Protein AF-R6EWD6-F1 (afdb_monomer)

Sequence (344 aa):
MQDAHYVIYPIKIKVDPGLTGGWKLKSTSPHVTLCKELTELTSLGYWIEEDRGTQAIEGTETGEITVYAFIEENVTNAERDLVLELSPKGIPSATPAKFTIRQLCPSWNTDGLGCERFEDGKYPWGFLWDSSMKITYDMRDAGGHGFWGPLRRWIMKIQIKYYGDKYKDYITYTQYWLQLETVTIDFSKVPNLDVADNPDDGNLNTWELYNFNGISDVTGLMTQLEAWGGKPDKHLAQNPAEYAARLCTMKNKFNKELLETDAAGNKTYRPVLKRENLVWYLPAKNEFSMVVDNEYPLTGDYWTSTASEVVHDNENSYKYLYGSGASLEKRTTLLNVRAVRKRP

Radius of gyration: 22.19 Å; Cα contacts (8 Å, |Δi|>4): 751; chains: 1; bounding box: 54×54×62 Å

Secondary structure (DSSP, 8-state):
-B-SS-EEEEEEEEE-TT-TT-EEEEESSTTEEEESS--HHHHTT-EEGGG--BSEEEE---EEEEEEEEE----SSS-EEEEEEEEETT-TTSPPEEEEEEE---EE-TTSEEE-S----EE-------TT-EEEEE-TTTT-SSTTHHHHHHHHHHHHHHHHHHTTTTEEEEEETTEEEEEEEEGGGSPPP-----SS-HHHHHHHHHHGGGHHHHHHHHHHHHHTT-EESS--SS-TT--HHHHHHHTSEEEEEEEEE-TTS-EEEEEE--GGG--EEPPPTTTGGG---SSS---SEEEEEEEP-STT--SEEEEEETTTEEEEEETTS-EE---EEE--

pLDDT: mean 92.21, std 5.75, range [71.62, 98.38]

Structure (mmCIF, N/CA/C/O backbone):
data_AF-R6EWD6-F1
#
_entry.id   AF-R6EWD6-F1
#
loop_
_atom_site.group_PDB
_atom_site.id
_atom_site.type_symbol
_atom_site.label_atom_id
_atom_site.label_alt_id
_atom_site.label_comp_id
_atom_site.label_asym_id
_atom_site.label_entity_id
_atom_site.label_seq_id
_atom_site.pdbx_PDB_ins_code
_atom_site.Cartn_x
_atom_site.Cartn_y
_atom_site.Cartn_z
_atom_site.occupancy
_atom_site.B_iso_or_equiv
_atom_site.auth_seq_id
_atom_site.auth_comp_id
_atom_site.auth_asym_id
_atom_site.auth_atom_id
_atom_site.pdbx_PDB_model_num
ATOM 1 N N . MET A 1 1 ? -6.547 -15.366 10.183 1.00 88.81 1 MET A N 1
ATOM 2 C CA . MET A 1 1 ? -5.078 -15.478 10.087 1.00 88.81 1 MET A CA 1
ATOM 3 C C . MET A 1 1 ? -4.580 -14.326 9.230 1.00 88.81 1 MET A C 1
ATOM 5 O O . MET A 1 1 ? -5.329 -13.920 8.349 1.00 88.81 1 MET A O 1
ATOM 9 N N . GLN A 1 2 ? -3.415 -13.761 9.531 1.00 94.19 2 GLN A N 1
ATOM 10 C CA . GLN A 1 2 ? -2.801 -12.612 8.854 1.00 94.19 2 GLN A CA 1
ATOM 11 C C . GLN A 1 2 ? -1.290 -12.842 8.739 1.00 94.19 2 GLN A C 1
ATOM 13 O O . GLN A 1 2 ? -0.719 -13.500 9.610 1.00 94.19 2 GLN A O 1
ATOM 18 N N . ASP A 1 3 ? -0.654 -12.308 7.697 1.00 95.00 3 ASP A N 1
ATOM 19 C CA . ASP A 1 3 ? 0.804 -12.361 7.549 1.00 95.00 3 ASP A CA 1
ATOM 20 C C . ASP A 1 3 ? 1.511 -11.418 8.546 1.00 95.00 3 ASP A C 1
ATOM 22 O O . ASP A 1 3 ? 0.885 -10.676 9.309 1.00 95.00 3 ASP A O 1
ATOM 26 N N . ALA A 1 4 ? 2.836 -11.458 8.558 1.00 97.00 4 ALA A N 1
ATOM 27 C CA . ALA A 1 4 ? 3.690 -10.759 9.497 1.00 97.00 4 ALA A CA 1
ATOM 28 C C . ALA A 1 4 ? 3.770 -9.245 9.282 1.00 97.00 4 ALA A C 1
ATOM 30 O O . ALA A 1 4 ? 4.312 -8.570 10.147 1.00 97.00 4 ALA A O 1
ATOM 31 N N . HIS A 1 5 ? 3.296 -8.697 8.167 1.00 97.12 5 HIS A N 1
ATOM 32 C CA . HIS A 1 5 ? 3.454 -7.278 7.846 1.00 97.12 5 HIS A CA 1
ATOM 33 C C . HIS A 1 5 ? 2.377 -6.378 8.481 1.00 97.12 5 HIS A C 1
ATOM 35 O O . HIS A 1 5 ? 1.460 -6.853 9.157 1.00 97.12 5 HIS A O 1
ATOM 41 N N . TYR A 1 6 ? 2.494 -5.060 8.282 1.00 97.56 6 TYR A N 1
ATOM 42 C CA . TYR A 1 6 ? 1.482 -4.098 8.725 1.00 97.56 6 TYR A CA 1
ATOM 43 C C . TYR A 1 6 ? 0.172 -4.323 7.962 1.00 97.56 6 TYR A C 1
ATOM 45 O O . TYR A 1 6 ? 0.193 -4.562 6.753 1.00 97.56 6 TYR A O 1
ATOM 53 N N . VAL A 1 7 ? -0.970 -4.253 8.650 1.00 96.31 7 VAL A N 1
ATOM 54 C CA . VAL A 1 7 ? -2.281 -4.461 8.014 1.00 96.31 7 VAL A CA 1
ATOM 55 C C . VAL A 1 7 ? -3.396 -3.683 8.710 1.00 96.31 7 VAL A C 1
ATOM 57 O O . VAL A 1 7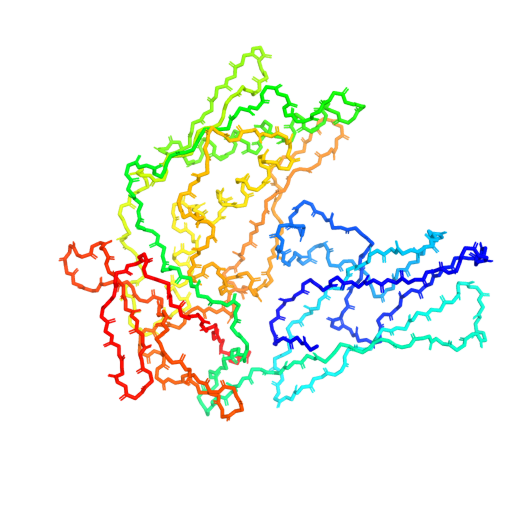 ? -3.393 -3.508 9.931 1.00 96.31 7 VAL A O 1
ATOM 60 N N . ILE A 1 8 ? -4.358 -3.209 7.916 1.00 97.56 8 ILE A N 1
ATOM 61 C CA . ILE A 1 8 ? -5.641 -2.683 8.391 1.00 97.56 8 ILE A CA 1
ATOM 62 C C . ILE A 1 8 ? -6.675 -3.794 8.215 1.00 97.56 8 ILE A C 1
ATOM 64 O O . ILE A 1 8 ? -7.046 -4.141 7.096 1.00 97.56 8 ILE A O 1
ATOM 68 N N . TYR A 1 9 ? -7.129 -4.370 9.323 1.00 96.62 9 TYR A N 1
ATOM 69 C CA . TYR A 1 9 ? -8.036 -5.511 9.327 1.00 96.62 9 TYR A CA 1
ATOM 70 C C . TYR A 1 9 ? -9.473 -5.074 9.662 1.00 96.62 9 TYR A C 1
ATOM 72 O O . TYR A 1 9 ? -9.710 -4.589 10.775 1.00 96.62 9 TYR A O 1
ATOM 80 N N . PRO A 1 10 ? -10.453 -5.238 8.751 1.00 96.62 10 PRO A N 1
ATOM 81 C CA . PRO A 1 10 ? -11.849 -4.924 9.034 1.00 96.62 10 PRO A CA 1
ATOM 82 C C . PRO A 1 10 ? -12.481 -5.987 9.942 1.00 96.62 10 PRO A C 1
ATOM 84 O O . PRO A 1 10 ? -12.354 -7.192 9.725 1.00 96.62 10 PRO A O 1
ATOM 87 N N . ILE A 1 11 ? -13.213 -5.536 10.956 1.00 95.25 11 ILE A N 1
ATOM 88 C CA . ILE A 1 11 ? -13.886 -6.372 11.949 1.00 95.25 11 ILE A CA 1
ATOM 89 C C . ILE A 1 11 ? -15.367 -6.035 11.928 1.00 95.25 11 ILE A C 1
ATOM 91 O O . ILE A 1 11 ? -15.771 -4.909 12.217 1.00 95.25 11 ILE A O 1
ATOM 95 N N . LYS A 1 12 ? -16.186 -7.043 11.642 1.00 94.38 12 LYS A N 1
ATOM 96 C CA . LYS A 1 12 ? -17.634 -6.941 11.783 1.00 94.38 12 LYS A CA 1
ATOM 97 C C . LYS A 1 12 ? -18.027 -7.263 13.215 1.00 94.38 12 LYS A C 1
ATOM 99 O O . LYS A 1 12 ? -17.749 -8.360 13.699 1.00 94.38 12 LYS A O 1
ATOM 104 N N . ILE A 1 13 ? -18.696 -6.326 13.876 1.00 92.19 13 ILE A N 1
ATOM 105 C CA . ILE A 1 13 ? -19.306 -6.549 15.186 1.00 92.19 13 ILE A CA 1
ATOM 106 C C . ILE A 1 13 ? -20.824 -6.467 15.052 1.00 92.19 13 ILE A C 1
ATOM 108 O O . ILE A 1 13 ? -21.364 -5.643 14.312 1.00 92.19 13 ILE A O 1
ATOM 112 N N . LYS A 1 14 ? -21.512 -7.360 15.763 1.00 90.88 14 LYS A N 1
ATOM 113 C CA . LYS A 1 14 ? -22.970 -7.398 15.825 1.00 90.88 14 LYS A CA 1
ATOM 114 C C . LYS A 1 14 ? -23.408 -6.920 17.198 1.00 90.88 14 LYS A C 1
ATOM 116 O O . LYS A 1 14 ? -23.121 -7.572 18.200 1.00 90.88 14 LYS A O 1
ATOM 121 N N . VAL A 1 15 ? -24.095 -5.788 17.227 1.00 88.25 15 VAL A N 1
ATOM 122 C CA . VAL A 1 15 ? -24.564 -5.139 18.449 1.00 88.25 15 VAL A CA 1
ATOM 123 C C . VAL A 1 15 ? -26.074 -5.317 18.559 1.00 88.25 15 VAL A C 1
ATOM 125 O O . VAL A 1 15 ? -26.813 -4.991 17.629 1.00 88.25 15 VAL A O 1
ATOM 128 N N . ASP A 1 16 ? -26.528 -5.846 19.695 1.00 86.31 16 ASP A N 1
ATOM 129 C CA . ASP A 1 16 ? -27.952 -6.014 19.990 1.00 86.31 16 ASP A CA 1
ATOM 130 C C . ASP A 1 16 ? -28.660 -4.641 20.010 1.00 86.31 16 ASP A C 1
ATOM 132 O O . ASP A 1 16 ? -28.220 -3.754 20.747 1.00 86.31 16 ASP A O 1
ATOM 136 N N . PRO A 1 17 ? -29.752 -4.438 19.245 1.00 85.94 17 PRO A N 1
ATOM 137 C CA . PRO A 1 17 ? -30.561 -3.219 19.314 1.00 85.94 17 PRO A CA 1
ATOM 138 C C . PRO A 1 17 ? -31.081 -2.876 20.718 1.00 85.94 17 PRO A C 1
ATOM 140 O O . PRO A 1 17 ? -31.343 -1.710 21.002 1.00 85.94 17 PRO A O 1
ATOM 143 N N . GLY A 1 18 ? -31.224 -3.869 21.601 1.00 84.19 18 GLY A N 1
ATOM 144 C CA . GLY A 1 18 ? -31.612 -3.684 23.000 1.00 84.19 18 GLY A CA 1
ATOM 145 C C . GLY A 1 18 ? -30.492 -3.170 23.914 1.00 84.19 18 GLY A C 1
ATOM 146 O O . GLY A 1 18 ? -30.757 -2.851 25.075 1.00 84.19 18 GLY A O 1
ATOM 147 N N . LEU A 1 19 ? -29.247 -3.068 23.431 1.00 85.00 19 LEU A N 1
ATOM 148 C CA . LEU A 1 19 ? -28.102 -2.600 24.214 1.00 85.00 19 LEU A CA 1
ATOM 149 C C . LEU A 1 19 ? -28.082 -1.066 24.318 1.00 85.00 19 LEU A C 1
ATOM 151 O O . LEU A 1 19 ? -27.380 -0.372 23.588 1.00 85.00 19 LEU A O 1
ATOM 155 N N . THR A 1 20 ? -28.826 -0.524 25.279 1.00 81.19 20 THR A N 1
ATOM 156 C CA . THR A 1 20 ? -28.975 0.932 25.467 1.00 81.19 20 THR A CA 1
ATOM 157 C C . THR A 1 20 ? -27.716 1.635 25.988 1.00 81.19 20 THR A C 1
ATOM 159 O O . THR A 1 20 ? -27.542 2.829 25.762 1.00 81.19 20 THR A O 1
ATOM 162 N N . GLY A 1 21 ? -26.821 0.910 26.670 1.00 85.06 21 GLY A N 1
ATOM 163 C CA . GLY A 1 21 ? -25.583 1.455 27.244 1.00 85.06 21 GLY A CA 1
ATOM 164 C C . GLY A 1 21 ? -24.423 1.604 26.254 1.00 85.06 21 GLY A C 1
ATOM 165 O O . GLY A 1 21 ? -23.417 2.230 26.590 1.00 85.06 21 GLY A O 1
ATOM 166 N N . GLY A 1 22 ? -24.558 1.049 25.045 1.00 92.75 22 GLY A N 1
ATOM 167 C CA . GLY A 1 22 ? -23.487 0.966 24.058 1.00 92.75 22 GLY A CA 1
ATOM 168 C C . GLY A 1 22 ? -22.488 -0.161 24.329 1.00 92.75 22 GLY A C 1
ATOM 169 O O . GLY A 1 22 ? -22.674 -1.010 25.204 1.00 92.75 22 GLY A O 1
ATOM 170 N N . TRP A 1 23 ? -21.403 -0.169 23.567 1.00 94.62 23 TRP A N 1
ATOM 171 C CA . TRP A 1 23 ? -20.389 -1.219 23.551 1.00 94.62 23 TRP A CA 1
ATOM 172 C C . TRP A 1 23 ? -18.978 -0.637 23.651 1.00 94.62 23 TRP A C 1
ATOM 174 O O . TRP A 1 23 ? -18.737 0.540 23.366 1.00 94.62 23 TRP A O 1
ATOM 184 N N . LYS A 1 24 ? -18.036 -1.485 24.065 1.00 95.44 24 LYS A N 1
ATOM 185 C CA . LYS A 1 24 ? -16.606 -1.199 24.130 1.00 95.44 24 LYS A CA 1
ATOM 186 C C . LYS A 1 24 ? -15.830 -2.344 23.498 1.00 95.44 24 LYS A C 1
ATOM 188 O O . LYS A 1 24 ? -15.986 -3.487 23.916 1.00 95.44 24 LYS A O 1
ATOM 193 N N . LEU A 1 25 ? -14.980 -2.025 22.527 1.00 96.38 25 LEU A N 1
ATOM 194 C CA . LEU A 1 25 ? -14.003 -2.952 21.964 1.00 96.38 25 LEU A CA 1
ATOM 195 C C . LEU A 1 25 ? -12.610 -2.526 22.422 1.00 96.38 25 LEU A C 1
ATOM 197 O O . LEU A 1 25 ? -12.240 -1.360 22.280 1.00 96.38 25 LEU A O 1
ATOM 201 N N . LYS A 1 26 ? -11.838 -3.461 22.971 1.00 96.62 26 LYS A N 1
ATOM 202 C CA . LYS A 1 26 ? -10.482 -3.220 23.468 1.00 96.62 26 LYS A CA 1
ATOM 203 C C . LYS A 1 26 ? -9.518 -4.268 22.924 1.00 96.62 26 LYS A C 1
ATOM 205 O O . LYS A 1 26 ? -9.819 -5.454 22.962 1.00 96.62 26 LYS A O 1
ATOM 210 N N . SER A 1 27 ? -8.338 -3.841 22.489 1.00 97.12 27 SER A N 1
ATOM 211 C CA . SER A 1 27 ? -7.211 -4.742 22.245 1.00 97.12 27 SER A CA 1
ATOM 212 C C . SER A 1 27 ? -6.497 -5.095 23.551 1.00 97.12 27 SER A C 1
ATOM 214 O O . SER A 1 27 ? -6.235 -4.223 24.385 1.00 97.12 27 SER A O 1
ATOM 216 N N . THR A 1 28 ? -6.132 -6.366 23.723 1.00 95.88 28 THR A N 1
ATOM 217 C CA . THR A 1 28 ? -5.234 -6.799 24.806 1.00 95.88 28 THR A CA 1
ATOM 218 C C . THR A 1 28 ? -3.756 -6.708 24.417 1.00 95.88 28 THR A C 1
ATOM 220 O O . THR A 1 28 ? -2.894 -6.877 25.275 1.00 95.88 28 THR A O 1
ATOM 223 N N . SER A 1 29 ? -3.455 -6.472 23.137 1.00 95.38 29 SER A N 1
ATOM 224 C CA . SER A 1 29 ? -2.096 -6.387 22.598 1.00 95.38 29 SER A CA 1
ATOM 225 C C . SER A 1 29 ? -1.694 -4.931 22.344 1.00 95.38 29 SER A C 1
ATOM 227 O O . SER A 1 29 ? -2.481 -4.187 21.749 1.00 95.38 29 SER A O 1
ATOM 229 N N . PRO A 1 30 ? -0.465 -4.515 22.711 1.00 95.19 30 PRO A N 1
ATOM 230 C CA . PRO A 1 30 ? 0.036 -3.183 22.382 1.00 95.19 30 PRO A CA 1
ATOM 231 C C . PRO A 1 30 ? 0.260 -2.973 20.878 1.00 95.19 30 PRO A C 1
ATOM 233 O O . PRO A 1 30 ? 0.299 -1.831 20.441 1.00 95.19 30 PRO A O 1
ATOM 236 N N . HIS A 1 31 ? 0.342 -4.055 20.098 1.00 96.88 31 HIS A N 1
ATOM 237 C CA . HIS A 1 31 ? 0.562 -4.038 18.647 1.00 96.88 31 HIS A CA 1
ATOM 238 C C . HIS A 1 31 ? -0.717 -3.853 17.826 1.00 96.88 31 HIS A C 1
ATOM 240 O O . HIS A 1 31 ? -0.690 -3.991 16.602 1.00 96.88 31 HIS A O 1
ATOM 246 N N . VAL A 1 32 ? -1.852 -3.616 18.490 1.00 98.06 32 VAL A N 1
ATOM 247 C CA . VAL A 1 32 ? -3.128 -3.378 17.821 1.00 98.06 32 VAL A CA 1
ATOM 248 C C . VAL A 1 32 ? -3.786 -2.133 18.376 1.00 98.06 32 VAL A C 1
ATOM 250 O O . VAL A 1 32 ? -3.982 -1.978 19.584 1.00 98.06 32 VAL A O 1
ATOM 253 N N . THR A 1 33 ? -4.175 -1.271 17.451 1.00 98.38 33 THR A N 1
ATOM 254 C CA . THR A 1 33 ? -4.985 -0.079 17.695 1.00 98.38 33 THR A CA 1
ATOM 255 C C . THR A 1 33 ? -6.256 -0.155 16.852 1.00 98.38 33 THR A C 1
ATOM 257 O O . THR A 1 33 ? -6.353 -0.970 15.934 1.00 98.38 33 THR A O 1
ATOM 260 N N . LEU A 1 34 ? -7.286 0.586 17.245 1.00 98.25 34 LEU A N 1
ATOM 261 C CA . LEU A 1 34 ? -8.650 0.440 16.755 1.00 98.25 34 LEU A CA 1
ATOM 262 C C . LEU A 1 34 ? -9.207 1.796 16.320 1.00 98.25 34 LEU A C 1
ATOM 264 O O . LEU A 1 34 ? -9.044 2.798 17.021 1.00 98.25 34 LEU A O 1
ATOM 268 N N . CYS A 1 35 ? -9.944 1.781 15.212 1.00 97.25 35 CYS A N 1
ATOM 269 C CA . CYS A 1 35 ? -10.677 2.920 14.664 1.00 97.25 35 CYS A CA 1
ATOM 270 C C . CYS A 1 35 ? -12.107 2.507 14.298 1.00 97.25 35 CYS A C 1
ATOM 272 O O . CYS A 1 35 ? -12.353 1.375 13.880 1.00 97.25 35 CYS A O 1
ATOM 274 N N . LYS A 1 36 ? -13.059 3.439 14.420 1.00 95.81 36 LYS A N 1
ATOM 275 C CA . LYS A 1 36 ? -14.430 3.237 13.916 1.00 95.81 36 LYS A CA 1
ATOM 276 C C . LYS A 1 36 ? -14.552 3.545 12.425 1.00 95.81 36 LYS A C 1
ATOM 278 O O . LYS A 1 36 ? -15.319 2.898 11.729 1.00 95.81 36 LYS A O 1
ATOM 283 N N . GLU A 1 37 ? -13.771 4.505 11.944 1.00 94.62 37 GLU A N 1
ATOM 284 C CA . GLU A 1 37 ? -13.792 4.979 10.563 1.00 94.62 37 GLU A CA 1
ATOM 285 C C . GLU A 1 37 ? -12.363 5.080 10.033 1.00 94.62 37 GLU A C 1
ATOM 287 O O . GLU A 1 37 ? -11.424 5.294 10.804 1.00 94.62 37 GLU A O 1
ATOM 292 N N . LEU A 1 38 ? -12.209 4.916 8.720 1.00 94.38 38 LEU A N 1
ATOM 293 C CA . LEU A 1 38 ? -10.944 5.130 8.026 1.00 94.38 38 LEU A CA 1
ATOM 294 C C . LEU A 1 38 ? -10.869 6.569 7.510 1.00 94.38 38 LEU A C 1
ATOM 296 O O . LEU A 1 38 ? -11.857 7.134 7.041 1.00 94.38 38 LEU A O 1
ATOM 300 N N . THR A 1 39 ? -9.675 7.146 7.576 1.00 91.50 39 THR A N 1
ATOM 301 C CA . THR A 1 39 ? -9.316 8.360 6.835 1.00 91.50 39 THR A CA 1
ATOM 302 C C . THR A 1 39 ? -9.243 8.071 5.332 1.00 91.50 39 THR A C 1
ATOM 304 O O . THR A 1 39 ? -9.190 6.917 4.915 1.00 91.50 39 THR A O 1
ATOM 307 N N . GLU A 1 40 ? -9.184 9.116 4.501 1.00 86.44 40 GLU A N 1
ATOM 308 C CA . GLU A 1 40 ? -9.042 8.969 3.042 1.00 86.44 40 GLU A CA 1
ATOM 309 C C . GLU A 1 40 ? -7.798 8.159 2.643 1.00 86.44 40 GLU A C 1
ATOM 311 O O . GLU A 1 40 ? -7.847 7.379 1.704 1.00 86.44 40 GLU A O 1
ATOM 316 N N . LEU A 1 41 ? -6.681 8.298 3.362 1.00 91.06 41 LEU A N 1
ATOM 317 C CA . LEU A 1 41 ? -5.466 7.538 3.052 1.00 91.06 41 LEU A CA 1
ATOM 318 C C . LEU A 1 41 ? -5.574 6.083 3.513 1.00 91.06 41 LEU A C 1
ATOM 320 O O . LEU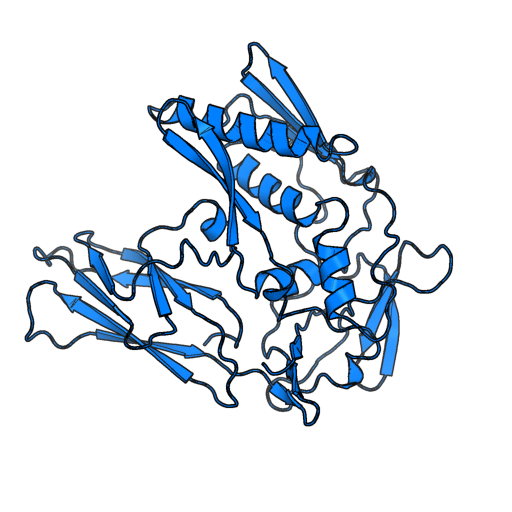 A 1 41 ? -5.162 5.165 2.808 1.00 91.06 41 LEU A O 1
ATOM 324 N N . THR A 1 42 ? -6.152 5.855 4.688 1.00 94.38 42 THR A N 1
ATOM 325 C CA . THR A 1 42 ? -6.274 4.501 5.238 1.00 94.38 42 THR A CA 1
ATOM 326 C C . THR A 1 42 ? -7.348 3.679 4.522 1.00 94.38 42 THR A C 1
ATOM 328 O O . THR A 1 42 ? -7.196 2.466 4.404 1.00 94.38 42 THR A O 1
ATOM 331 N N . SER A 1 43 ? -8.375 4.312 3.940 1.00 90.88 43 SER A N 1
ATOM 332 C CA . SER A 1 43 ? -9.350 3.639 3.067 1.00 90.88 43 SER A CA 1
ATOM 333 C C . SER A 1 43 ? -8.759 3.188 1.726 1.00 90.88 43 SER A C 1
ATOM 335 O O . SER A 1 43 ? -9.264 2.240 1.131 1.00 90.88 43 SER A O 1
ATOM 337 N N . LEU A 1 44 ? -7.656 3.803 1.286 1.00 88.31 44 LEU A N 1
ATOM 338 C CA . LEU A 1 44 ? -6.861 3.367 0.129 1.00 88.31 44 LEU A CA 1
ATOM 339 C C . LEU A 1 44 ? -5.872 2.237 0.471 1.00 88.31 44 LEU A C 1
ATOM 341 O O . LEU A 1 44 ? -5.108 1.804 -0.391 1.00 88.31 44 LEU A O 1
ATOM 345 N N . GLY A 1 45 ? -5.868 1.771 1.723 1.00 91.25 45 GLY A N 1
ATOM 346 C CA . GLY A 1 45 ? -5.025 0.676 2.200 1.00 91.25 45 GLY A CA 1
ATOM 347 C C . GLY A 1 45 ? -3.669 1.102 2.764 1.00 91.25 45 GLY A C 1
ATOM 348 O O . GLY A 1 45 ? -2.907 0.237 3.187 1.00 91.25 45 GLY A O 1
ATOM 349 N N . TYR A 1 46 ? -3.345 2.400 2.814 1.00 94.75 46 TYR A N 1
ATOM 350 C CA . TYR A 1 46 ? -2.101 2.853 3.442 1.00 94.75 46 TYR A CA 1
ATOM 351 C C . TYR A 1 46 ? -2.190 2.711 4.965 1.00 94.75 46 TYR A C 1
ATOM 353 O O . TYR A 1 46 ? -3.051 3.313 5.605 1.00 94.75 46 TYR A O 1
ATOM 361 N N . TRP A 1 47 ? -1.263 1.968 5.570 1.00 97.62 47 TRP A N 1
ATOM 362 C CA . TRP A 1 47 ? -1.131 1.914 7.025 1.00 97.62 47 TRP A CA 1
ATOM 363 C C . TRP A 1 47 ? -0.429 3.187 7.520 1.00 97.62 47 TRP A C 1
ATOM 365 O O . TRP A 1 47 ? 0.793 3.287 7.453 1.00 97.62 47 TRP A O 1
ATOM 375 N N . ILE A 1 48 ? -1.195 4.189 7.959 1.00 97.88 48 ILE A N 1
ATOM 376 C CA . ILE A 1 48 ? -0.677 5.506 8.366 1.00 97.88 48 ILE A CA 1
ATOM 377 C C . ILE A 1 48 ? -0.452 5.547 9.883 1.00 97.88 48 ILE A C 1
ATOM 379 O O . ILE A 1 48 ? -1.403 5.439 10.656 1.00 97.88 48 ILE A O 1
ATOM 383 N N . GLU A 1 49 ? 0.795 5.761 10.310 1.00 97.31 49 GLU A N 1
ATOM 384 C CA . GLU A 1 49 ? 1.188 5.819 11.730 1.00 97.31 49 GLU A CA 1
ATOM 385 C C . GLU A 1 49 ? 0.350 6.820 12.531 1.00 97.31 49 GLU A C 1
ATOM 387 O O . GLU A 1 49 ? -0.094 6.523 13.639 1.00 97.31 49 GLU A O 1
ATOM 392 N N . GLU A 1 50 ? 0.109 8.004 11.968 1.00 96.81 50 GLU A N 1
ATOM 393 C CA . GLU A 1 50 ? -0.629 9.074 12.637 1.00 96.81 50 GLU A CA 1
ATOM 394 C C . GLU A 1 50 ? -2.143 8.812 12.747 1.00 96.81 50 GLU A C 1
ATOM 396 O O . GLU A 1 50 ? -2.818 9.539 13.476 1.00 96.81 50 GLU A O 1
ATOM 401 N N . ASP A 1 51 ? -2.677 7.804 12.045 1.00 96.44 51 ASP A N 1
ATOM 402 C CA . ASP A 1 51 ? -4.118 7.508 11.956 1.00 96.44 51 ASP A CA 1
ATOM 403 C C . ASP A 1 51 ? -4.514 6.184 12.632 1.00 96.44 51 ASP A C 1
ATOM 405 O O . ASP A 1 51 ? -5.682 5.798 12.594 1.00 96.44 51 ASP A O 1
ATOM 409 N N . ARG A 1 52 ? -3.572 5.484 13.279 1.00 92.00 52 ARG A N 1
ATOM 410 C CA . ARG A 1 52 ? -3.780 4.121 13.805 1.00 92.00 52 ARG A CA 1
ATOM 411 C C . ARG A 1 52 ? -4.842 3.992 14.909 1.00 92.00 52 ARG A C 1
ATOM 413 O O . ARG A 1 52 ? -5.313 2.898 15.204 1.00 92.00 52 ARG A O 1
ATOM 420 N N . GLY A 1 53 ? -5.265 5.109 15.499 1.00 94.94 53 GLY A N 1
ATOM 421 C CA . GLY A 1 53 ? -6.331 5.150 16.499 1.00 94.94 53 GLY A CA 1
ATOM 422 C C . GLY A 1 53 ? -5.855 4.828 17.910 1.00 94.94 53 GLY A C 1
ATOM 423 O O . GLY A 1 53 ? -4.773 5.238 18.330 1.00 94.94 53 GLY A O 1
ATOM 424 N N . THR A 1 54 ? -6.691 4.128 18.679 1.00 96.88 54 THR A N 1
ATOM 425 C CA . THR A 1 54 ? -6.488 3.891 20.120 1.00 96.88 54 THR A CA 1
ATOM 426 C C . THR A 1 54 ? -6.641 2.417 20.487 1.00 96.88 54 THR A C 1
ATOM 428 O O . THR A 1 54 ? -7.276 1.648 19.779 1.00 96.88 54 THR A O 1
ATOM 431 N N . GLN A 1 55 ? -6.104 1.982 21.632 1.00 96.50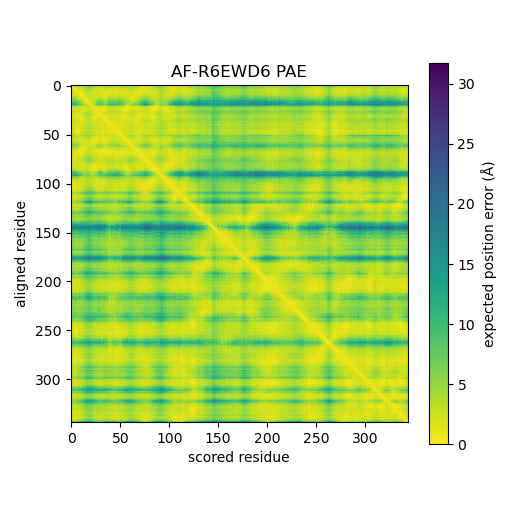 55 GLN A N 1
ATOM 432 C CA . GLN A 1 55 ? -6.241 0.582 22.082 1.00 96.50 55 GLN A CA 1
ATOM 433 C C . GLN A 1 55 ? -7.677 0.175 22.451 1.00 96.50 55 GLN A C 1
ATOM 435 O O . GLN A 1 55 ? -7.966 -1.012 22.605 1.00 96.50 55 GLN A O 1
ATOM 440 N N . ALA A 1 56 ? -8.574 1.141 22.633 1.00 96.88 56 ALA A N 1
ATOM 441 C CA . ALA A 1 56 ? -9.982 0.894 22.888 1.00 96.88 56 ALA A CA 1
ATOM 442 C C . ALA A 1 56 ? -10.845 1.933 22.175 1.00 96.88 56 ALA A C 1
ATOM 444 O O . ALA A 1 56 ? -10.490 3.113 22.137 1.00 96.88 56 ALA A O 1
ATOM 445 N N . ILE A 1 57 ? -11.987 1.480 21.670 1.00 96.94 57 ILE A N 1
ATOM 446 C CA . ILE A 1 57 ? -13.031 2.299 21.057 1.00 96.94 57 ILE A CA 1
ATOM 447 C C . ILE A 1 57 ? -14.381 1.951 21.678 1.00 96.94 57 ILE A C 1
ATOM 449 O O . ILE A 1 57 ? -14.595 0.848 22.186 1.00 96.94 57 ILE A O 1
ATOM 453 N N . GLU A 1 58 ? -15.293 2.914 21.650 1.00 95.56 58 GLU A N 1
ATOM 454 C CA . GLU A 1 58 ? -16.634 2.783 22.207 1.00 95.56 58 GLU A CA 1
ATOM 455 C C . GLU A 1 58 ? -17.666 3.317 21.214 1.00 95.56 58 GLU A C 1
ATOM 457 O O . GLU A 1 58 ? -17.383 4.212 20.406 1.00 95.56 58 GLU A O 1
ATOM 462 N N . GLY A 1 59 ? -18.876 2.777 21.297 1.00 93.94 59 GLY A N 1
ATOM 463 C CA . GLY A 1 59 ? -19.969 3.144 20.412 1.00 93.94 59 GLY A CA 1
ATOM 464 C C . GLY A 1 59 ? -21.340 2.889 21.021 1.00 93.94 59 GLY A C 1
ATOM 465 O O . GLY A 1 59 ? -21.478 2.209 22.036 1.00 93.94 59 GLY A O 1
ATOM 466 N N . THR A 1 60 ? -22.354 3.475 20.400 1.00 93.81 60 THR A N 1
ATOM 467 C CA . THR A 1 60 ? -23.782 3.297 20.723 1.00 93.81 60 THR A CA 1
ATOM 468 C C . THR A 1 60 ? -24.581 2.841 19.506 1.00 93.81 60 THR A C 1
ATOM 470 O O . THR A 1 60 ? -25.790 2.649 19.586 1.00 93.81 60 THR A O 1
ATOM 473 N N . GLU A 1 61 ? -23.910 2.707 18.365 1.00 92.31 61 GLU A N 1
ATOM 474 C CA . GLU A 1 61 ? -24.449 2.200 17.118 1.00 92.31 61 GLU A CA 1
ATOM 475 C C . GLU A 1 61 ? -24.901 0.742 17.320 1.00 92.31 61 GLU A C 1
ATOM 477 O O . GLU A 1 61 ? -24.231 -0.034 18.007 1.00 92.31 61 GLU A O 1
ATOM 482 N N . THR A 1 62 ? -26.047 0.379 16.739 1.00 90.75 62 THR A N 1
ATOM 483 C CA . THR A 1 62 ? -26.658 -0.956 16.858 1.00 90.75 62 THR A CA 1
ATOM 484 C C . THR A 1 62 ? -26.701 -1.664 15.503 1.00 90.75 62 THR A C 1
ATOM 486 O O . THR A 1 62 ? -26.550 -1.030 14.459 1.00 90.75 62 THR A O 1
ATOM 489 N N . GLY A 1 63 ? -26.910 -2.983 15.502 1.00 90.88 63 GLY A N 1
ATOM 490 C CA . GLY A 1 63 ? -26.923 -3.789 14.279 1.00 90.88 63 GLY A CA 1
ATOM 491 C C . GLY A 1 63 ? -25.534 -4.288 13.873 1.00 90.88 63 GLY A C 1
ATOM 492 O O . GLY A 1 63 ? -24.683 -4.539 14.726 1.00 90.88 63 GLY A O 1
ATOM 493 N N . GLU A 1 64 ? -25.325 -4.505 12.572 1.00 93.69 64 GLU A N 1
ATOM 494 C CA . GLU A 1 64 ? -24.016 -4.876 12.020 1.00 93.69 64 GLU A CA 1
ATOM 495 C C . GLU A 1 64 ? -23.219 -3.609 11.715 1.00 93.69 64 GLU A C 1
ATOM 497 O O . GLU A 1 64 ? -23.632 -2.789 10.896 1.00 93.69 64 GLU A O 1
ATOM 502 N N . ILE A 1 65 ? -22.071 -3.461 12.369 1.00 94.31 65 ILE A N 1
ATOM 503 C CA . ILE A 1 65 ? -21.159 -2.337 12.157 1.00 94.31 65 ILE A CA 1
ATOM 504 C C . ILE A 1 65 ? -19.751 -2.865 11.880 1.00 94.31 65 ILE A C 1
ATOM 506 O O . ILE A 1 65 ? -19.360 -3.930 12.364 1.00 94.31 65 ILE A O 1
ATOM 510 N N . THR A 1 66 ? -18.995 -2.123 11.072 1.00 96.38 66 THR A N 1
ATOM 511 C CA . THR A 1 66 ? -17.596 -2.437 10.761 1.00 96.38 66 THR A CA 1
ATOM 512 C C . THR A 1 66 ? -16.694 -1.471 11.507 1.00 96.38 66 THR A C 1
ATOM 514 O O . THR A 1 66 ? -16.883 -0.262 11.434 1.00 96.38 66 THR A O 1
ATOM 517 N N . VAL A 1 67 ? -15.716 -2.020 12.217 1.00 96.81 67 VAL A N 1
ATOM 518 C CA . VAL A 1 67 ? -14.607 -1.286 12.832 1.00 96.81 67 VAL A CA 1
ATOM 519 C C . VAL A 1 67 ? -13.295 -1.817 12.264 1.00 96.81 67 VAL A C 1
ATOM 521 O O . VAL A 1 67 ? -13.280 -2.861 11.616 1.00 96.81 67 VAL A O 1
ATOM 524 N N . TYR A 1 68 ? -12.188 -1.125 12.495 1.00 97.94 68 TYR A N 1
ATOM 525 C CA . TYR A 1 68 ? -10.907 -1.446 11.870 1.00 97.94 68 TYR A CA 1
ATOM 526 C C . TYR A 1 68 ? -9.822 -1.620 12.925 1.00 97.94 68 TYR A C 1
ATOM 528 O O . TYR A 1 68 ? -9.704 -0.799 13.835 1.00 97.94 68 TYR A O 1
ATOM 536 N N . ALA A 1 69 ? -9.028 -2.681 12.792 1.00 97.94 69 ALA A N 1
ATOM 537 C CA . ALA A 1 69 ? -7.834 -2.915 13.589 1.00 97.94 69 ALA A CA 1
ATOM 538 C C . ALA A 1 69 ? -6.579 -2.594 12.778 1.00 97.94 69 ALA A C 1
ATOM 540 O O . ALA A 1 69 ? -6.320 -3.213 11.750 1.00 97.94 69 ALA A O 1
ATOM 541 N N . PHE A 1 70 ? -5.784 -1.654 13.273 1.00 98.31 70 PHE A N 1
ATOM 542 C CA . PHE A 1 70 ? -4.445 -1.366 12.781 1.00 98.31 70 PHE A CA 1
ATOM 543 C C . PHE A 1 70 ? -3.474 -2.282 13.507 1.00 98.31 70 PHE A C 1
ATOM 545 O O . PHE A 1 70 ? -3.240 -2.123 14.708 1.00 98.31 70 PHE A O 1
ATOM 552 N N . ILE A 1 71 ? -2.951 -3.259 12.775 1.00 98.06 71 ILE A N 1
ATOM 553 C CA . ILE A 1 71 ? -2.062 -4.293 13.290 1.00 98.06 71 ILE A CA 1
ATOM 554 C C . ILE A 1 71 ? -0.638 -3.962 12.847 1.00 98.06 71 ILE A C 1
ATOM 556 O O . ILE A 1 71 ? -0.377 -3.798 11.654 1.00 98.06 71 ILE A O 1
ATOM 560 N N . GLU A 1 72 ? 0.269 -3.843 13.813 1.00 97.75 72 GLU A N 1
ATOM 561 C CA . GLU A 1 72 ? 1.700 -3.710 13.546 1.00 97.75 72 GLU A CA 1
ATOM 562 C C . GLU A 1 72 ? 2.283 -5.031 13.029 1.00 97.75 72 GLU A C 1
ATOM 564 O O . GLU A 1 72 ? 1.725 -6.115 13.226 1.00 97.75 72 GLU A O 1
ATOM 569 N N . GLU A 1 73 ? 3.453 -4.968 12.410 1.00 96.38 73 GLU A N 1
ATOM 570 C CA . GLU A 1 73 ? 4.153 -6.174 11.988 1.00 96.38 73 GLU A CA 1
ATOM 571 C C . GLU A 1 73 ? 4.556 -7.094 13.161 1.00 96.38 73 GLU A C 1
ATOM 573 O O . GLU A 1 73 ? 4.750 -6.662 14.303 1.00 96.38 73 GLU A O 1
ATOM 578 N N . ASN A 1 74 ? 4.681 -8.393 12.887 1.00 97.56 74 ASN A N 1
ATOM 579 C CA . ASN A 1 74 ? 5.218 -9.397 13.798 1.00 97.56 74 ASN A CA 1
ATOM 580 C C . ASN A 1 74 ? 6.626 -9.797 13.353 1.00 97.56 74 ASN A C 1
ATOM 582 O O . ASN A 1 74 ? 6.793 -10.704 12.553 1.00 97.56 74 ASN A O 1
ATOM 586 N N . VAL A 1 75 ? 7.650 -9.154 13.903 1.00 96.31 75 VAL A N 1
ATOM 587 C CA . VAL A 1 75 ? 9.055 -9.383 13.506 1.00 96.31 75 VAL A CA 1
ATOM 588 C C . VAL A 1 75 ? 9.723 -10.544 14.249 1.00 96.31 75 VAL A C 1
ATOM 590 O O . VAL A 1 75 ? 10.933 -10.738 14.156 1.00 96.31 75 VAL A O 1
ATOM 593 N N . THR A 1 76 ? 8.958 -11.278 15.057 1.00 96.19 76 THR A N 1
ATOM 594 C CA . THR A 1 76 ? 9.496 -12.307 15.951 1.00 96.19 76 THR A CA 1
ATOM 595 C C . THR A 1 76 ? 9.787 -13.615 15.202 1.00 96.19 76 THR A C 1
ATOM 597 O O . THR A 1 76 ? 9.685 -13.683 13.980 1.00 96.19 76 THR A O 1
ATOM 600 N N . ASN A 1 77 ? 10.177 -14.666 15.927 1.00 95.38 77 ASN A N 1
ATOM 601 C CA . ASN A 1 77 ? 10.378 -16.010 15.369 1.00 95.38 77 ASN A CA 1
ATOM 602 C C . ASN A 1 77 ? 9.148 -16.917 15.549 1.00 95.38 77 ASN A C 1
ATOM 604 O O . ASN A 1 77 ? 9.260 -18.125 15.363 1.00 95.38 77 ASN A O 1
ATOM 608 N N . ALA A 1 78 ? 8.009 -16.372 15.988 1.00 96.06 78 ALA A N 1
ATOM 609 C CA . ALA A 1 78 ? 6.818 -17.159 16.271 1.00 96.06 78 ALA A CA 1
ATOM 610 C C . ALA A 1 78 ? 5.536 -16.416 15.888 1.00 96.06 78 ALA A C 1
ATOM 612 O O . ALA A 1 78 ? 5.452 -15.187 15.932 1.00 96.06 78 ALA A O 1
ATOM 613 N N . GLU A 1 79 ? 4.506 -17.184 15.548 1.00 96.62 79 GLU A N 1
ATOM 614 C CA . GLU A 1 79 ? 3.150 -16.661 15.416 1.00 96.62 79 GLU A CA 1
ATOM 615 C C . GLU A 1 79 ? 2.676 -16.042 16.740 1.00 96.62 79 GLU A C 1
ATOM 617 O O . GLU A 1 79 ? 3.072 -16.475 17.827 1.00 96.62 79 GLU A O 1
ATOM 622 N N . ARG A 1 80 ? 1.783 -15.053 16.657 1.00 96.94 80 ARG A N 1
ATOM 623 C CA . ARG A 1 80 ? 1.163 -14.427 17.829 1.00 96.94 80 ARG A CA 1
ATOM 624 C C . ARG A 1 80 ? -0.350 -14.347 17.701 1.00 96.94 80 ARG A C 1
ATOM 626 O O . ARG A 1 80 ? -0.889 -14.142 16.613 1.00 96.94 80 ARG A O 1
ATOM 633 N N . ASP A 1 81 ? -1.019 -14.449 18.842 1.00 97.50 81 ASP A N 1
ATOM 634 C CA . ASP A 1 81 ? -2.454 -14.220 18.962 1.00 97.50 81 ASP A CA 1
ATOM 635 C C . ASP A 1 81 ? -2.713 -12.787 19.418 1.00 97.50 81 ASP A C 1
ATOM 637 O O . ASP A 1 81 ? -2.257 -12.351 20.476 1.00 97.50 81 ASP A O 1
ATOM 641 N N . LEU A 1 82 ? -3.471 -12.050 18.614 1.00 97.44 82 LEU A N 1
ATOM 642 C CA . LEU A 1 82 ? -3.923 -10.702 18.922 1.00 97.44 82 LEU A CA 1
ATOM 643 C C . LEU A 1 82 ? -5.388 -10.784 19.342 1.00 97.44 82 LEU A C 1
ATOM 645 O O . LEU A 1 82 ? -6.268 -11.028 18.515 1.00 97.44 82 LEU A O 1
ATOM 649 N N . VAL A 1 83 ? -5.646 -10.632 20.639 1.00 97.56 83 VAL A N 1
ATOM 650 C CA . VAL A 1 83 ? -6.987 -10.793 21.208 1.00 97.56 83 VAL A CA 1
ATOM 651 C C . VAL A 1 83 ? -7.662 -9.434 21.359 1.00 97.56 83 VAL A C 1
ATOM 653 O O . VAL A 1 83 ? -7.102 -8.490 21.921 1.00 97.56 83 VAL A O 1
ATOM 656 N N . LEU A 1 84 ? -8.892 -9.355 20.863 1.00 97.56 84 LEU A N 1
ATOM 657 C CA . LEU A 1 84 ? -9.806 -8.240 21.052 1.00 97.56 84 LEU A CA 1
ATOM 658 C C . LEU A 1 84 ? -10.953 -8.675 21.962 1.00 97.56 84 LEU A C 1
ATOM 660 O O . LEU A 1 84 ? -11.489 -9.774 21.824 1.00 97.56 84 LEU A O 1
ATOM 664 N N . GLU A 1 85 ? -11.337 -7.797 22.878 1.00 96.62 85 GLU A N 1
ATOM 665 C CA . GLU A 1 85 ? -12.383 -8.018 23.868 1.00 96.62 85 GLU A CA 1
ATOM 666 C C . GLU A 1 85 ? -13.526 -7.028 23.636 1.00 96.62 85 GLU A C 1
ATOM 668 O O . GLU A 1 85 ? -13.338 -5.813 23.737 1.00 96.62 85 GLU A O 1
ATOM 673 N N . LEU A 1 86 ? -14.709 -7.554 23.313 1.00 94.88 86 LEU A N 1
ATOM 674 C CA . LEU A 1 86 ? -15.943 -6.796 23.123 1.00 94.88 86 LEU A CA 1
ATOM 675 C C . LEU A 1 86 ? -16.847 -6.977 24.344 1.00 94.88 86 LEU A C 1
ATOM 677 O O . LEU A 1 86 ? -17.201 -8.103 24.695 1.00 94.88 86 LEU A O 1
ATOM 681 N N . SER A 1 87 ? -17.261 -5.881 24.973 1.00 93.88 87 SER A N 1
ATOM 682 C CA . SER A 1 87 ? -18.171 -5.913 26.119 1.00 93.88 87 SER A CA 1
ATOM 683 C C . SER A 1 87 ? -19.235 -4.808 26.066 1.00 93.88 87 SER A C 1
ATOM 685 O O . SER A 1 87 ? -19.017 -3.753 25.462 1.00 93.88 87 SER A O 1
ATOM 687 N N . PRO A 1 88 ? -20.400 -5.022 26.706 1.00 93.06 88 PRO A N 1
ATOM 688 C CA . PRO A 1 88 ? -21.341 -3.955 27.022 1.00 93.06 88 PRO A CA 1
ATOM 689 C C . PRO A 1 88 ? -20.665 -2.829 27.807 1.00 93.06 88 PRO A C 1
ATOM 691 O O . PRO A 1 88 ? -19.966 -3.067 28.798 1.00 93.06 88 PRO A O 1
ATOM 694 N N . LYS A 1 89 ? -20.895 -1.584 27.399 1.00 90.38 89 LYS A N 1
ATOM 695 C CA . LYS A 1 89 ? -20.361 -0.425 28.112 1.00 90.38 89 LYS A CA 1
ATOM 696 C C . LYS A 1 89 ? -21.093 -0.241 29.445 1.00 90.38 89 LYS A C 1
ATOM 698 O O . LYS A 1 89 ? -22.308 -0.379 29.535 1.00 90.38 89 LYS A O 1
ATOM 703 N N . GLY A 1 90 ? -20.332 0.079 30.493 1.00 80.44 90 GLY A N 1
ATOM 704 C CA . GLY A 1 90 ? -20.878 0.358 31.825 1.00 80.44 90 GLY A CA 1
ATOM 705 C C . GLY A 1 90 ? -21.329 -0.873 32.618 1.00 80.44 90 GLY A C 1
ATOM 706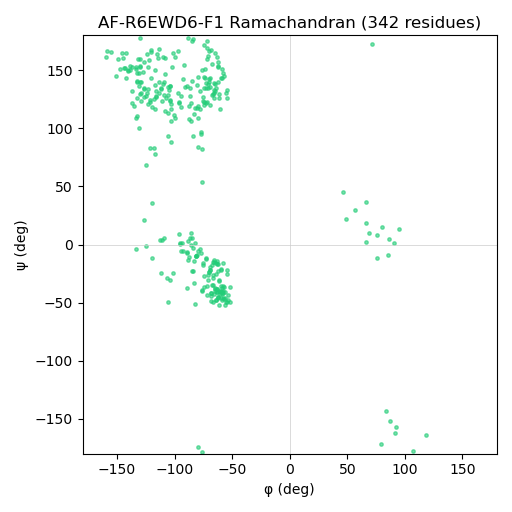 O O . GLY A 1 90 ? -21.893 -0.703 33.694 1.00 80.44 90 GLY A O 1
ATOM 707 N N . ILE A 1 91 ? -21.050 -2.094 32.138 1.00 86.06 91 ILE A N 1
ATOM 708 C CA . ILE A 1 91 ? -21.345 -3.350 32.846 1.00 86.06 91 ILE A CA 1
ATOM 709 C C . ILE A 1 91 ? -20.024 -4.088 33.139 1.00 86.06 91 ILE A C 1
ATOM 711 O O . ILE A 1 91 ? -19.640 -4.980 32.384 1.00 86.06 91 ILE A O 1
ATOM 715 N N . PRO A 1 92 ? -19.294 -3.740 34.220 1.00 80.25 92 PRO A N 1
ATOM 716 C CA . PRO A 1 92 ? -17.981 -4.329 34.515 1.00 80.25 92 PRO A CA 1
ATOM 717 C C . PRO A 1 92 ? -18.009 -5.841 34.774 1.00 80.25 92 PRO A C 1
ATOM 719 O O . PRO A 1 92 ? -16.989 -6.504 34.629 1.00 80.25 92 PRO A O 1
ATOM 722 N N . SER A 1 93 ? -19.162 -6.383 35.174 1.00 86.00 93 SER A N 1
ATOM 723 C CA . SER A 1 93 ? -19.364 -7.814 35.419 1.00 86.00 93 SER A CA 1
ATOM 724 C C . SER A 1 93 ? -19.620 -8.627 34.147 1.00 86.00 93 SER A C 1
ATOM 726 O O . SER A 1 93 ? -19.639 -9.856 34.212 1.00 86.00 93 SER A O 1
ATOM 728 N N . ALA A 1 94 ? -19.835 -7.976 32.998 1.00 87.56 94 ALA A N 1
ATOM 729 C CA . ALA A 1 94 ? -20.069 -8.679 31.746 1.00 87.56 94 ALA A CA 1
ATOM 730 C C . ALA A 1 94 ? -18.795 -9.411 31.308 1.00 87.56 94 ALA A C 1
ATOM 732 O O . ALA A 1 94 ? -17.722 -8.817 31.217 1.00 87.56 94 ALA A O 1
ATOM 733 N N . THR A 1 95 ? -18.918 -10.703 31.004 1.00 91.44 95 THR A N 1
ATOM 734 C CA . THR A 1 95 ? -17.821 -11.473 30.410 1.00 91.44 95 THR A CA 1
ATOM 735 C C . THR A 1 95 ? -17.593 -10.993 28.973 1.00 91.44 95 THR A C 1
ATOM 737 O O . THR A 1 95 ? -18.525 -11.087 28.170 1.00 91.44 95 THR A O 1
ATOM 740 N N . PRO A 1 96 ? -16.400 -10.477 28.619 1.00 92.94 96 PRO A N 1
ATOM 741 C CA . PRO A 1 96 ? -16.151 -9.995 27.267 1.00 92.94 96 PRO A CA 1
ATOM 742 C C . PRO A 1 96 ? -16.180 -11.133 26.244 1.00 92.94 96 PRO A C 1
ATOM 744 O O . PRO A 1 96 ? -15.607 -12.202 26.471 1.00 92.94 96 PRO A O 1
ATOM 747 N N . ALA A 1 97 ? -16.793 -10.881 25.089 1.00 92.38 97 ALA A N 1
ATOM 748 C CA . ALA A 1 97 ? -16.631 -11.732 23.921 1.00 92.38 97 ALA A CA 1
ATOM 749 C C . ALA A 1 97 ? -15.219 -11.539 23.357 1.00 92.38 97 ALA A C 1
ATOM 751 O O . ALA A 1 97 ? -14.750 -10.407 23.221 1.00 92.38 97 ALA A O 1
ATOM 752 N N . LYS A 1 98 ? -14.542 -12.642 23.031 1.00 95.12 98 LYS A N 1
ATOM 753 C CA . LYS A 1 98 ? -13.166 -12.621 22.527 1.00 95.12 98 LYS A CA 1
ATOM 754 C C . LYS A 1 98 ? -13.133 -12.891 21.034 1.00 95.12 98 LYS A C 1
ATOM 756 O O . LYS A 1 98 ? -13.743 -13.846 20.560 1.00 95.12 98 LYS A O 1
ATOM 761 N N . PHE A 1 99 ? -12.376 -12.075 20.318 1.00 95.00 99 PHE A N 1
ATOM 762 C CA . PHE A 1 99 ? -12.034 -12.288 18.920 1.00 95.00 99 PHE A CA 1
ATOM 763 C C . PHE A 1 99 ? -10.515 -12.348 18.792 1.00 95.00 99 PHE A C 1
ATOM 765 O O . PHE A 1 99 ? -9.827 -11.422 19.214 1.00 95.00 99 PHE A O 1
ATOM 772 N N . THR A 1 100 ? -9.994 -13.435 18.229 1.00 96.56 100 THR A N 1
ATOM 773 C CA . THR A 1 100 ? -8.550 -13.655 18.111 1.00 96.56 100 THR A CA 1
ATOM 774 C C . THR A 1 100 ? -8.118 -13.565 16.658 1.00 96.56 100 THR A C 1
ATOM 776 O O . THR A 1 100 ? -8.591 -14.321 15.808 1.00 96.56 100 THR A O 1
ATOM 779 N N . ILE A 1 101 ? -7.167 -12.677 16.383 1.00 96.56 101 ILE A N 1
ATOM 780 C CA . ILE A 1 101 ? -6.478 -12.582 15.100 1.00 96.56 101 ILE A CA 1
ATOM 781 C C . ILE A 1 101 ? -5.126 -13.276 15.252 1.00 96.56 101 ILE A C 1
ATOM 783 O O . ILE A 1 101 ? -4.241 -12.791 15.953 1.00 96.56 101 ILE A O 1
ATOM 787 N N . ARG A 1 102 ? -4.966 -14.419 14.584 1.00 96.88 102 ARG A N 1
ATOM 788 C CA . ARG A 1 102 ? -3.671 -15.098 14.447 1.00 96.88 102 ARG A CA 1
ATOM 789 C C . ARG A 1 102 ? -2.802 -14.342 13.446 1.00 96.88 102 ARG A C 1
ATOM 791 O O . ARG A 1 102 ? -3.232 -14.216 12.297 1.00 96.88 102 ARG A O 1
ATOM 798 N N . GLN A 1 103 ? -1.617 -13.893 13.847 1.00 97.69 103 GLN A N 1
ATOM 799 C CA . GLN A 1 103 ? -0.639 -13.253 12.964 1.00 97.69 103 GLN A CA 1
ATOM 800 C C . GLN A 1 103 ? 0.635 -14.097 12.870 1.00 97.69 103 GLN A C 1
ATOM 802 O O . GLN A 1 103 ? 1.215 -14.463 13.895 1.00 97.69 103 GLN A O 1
ATOM 807 N N . LEU A 1 104 ? 1.067 -14.400 11.648 1.00 97.31 104 LEU A N 1
ATOM 808 C CA . LEU A 1 104 ? 2.279 -15.173 11.380 1.00 97.31 104 LEU A CA 1
ATOM 809 C C . LEU A 1 104 ? 3.545 -14.360 11.674 1.00 97.31 104 LEU A C 1
ATOM 811 O O . LEU A 1 104 ? 3.478 -13.156 11.915 1.00 97.31 104 LEU A O 1
ATOM 815 N N . CYS A 1 105 ? 4.698 -15.025 11.683 1.00 96.50 105 CYS A N 1
ATOM 816 C CA . CYS A 1 105 ? 6.013 -14.387 11.629 1.00 96.50 105 CYS A CA 1
ATOM 817 C C . CYS A 1 105 ? 6.657 -14.622 10.253 1.00 96.50 105 CYS A C 1
ATOM 819 O O . CYS A 1 105 ? 6.268 -15.578 9.576 1.00 96.50 105 CYS A O 1
ATOM 821 N N . PRO A 1 106 ? 7.661 -13.828 9.843 1.00 97.38 106 PRO A N 1
ATOM 822 C CA . PRO A 1 106 ? 8.384 -14.069 8.605 1.00 97.38 106 PRO A CA 1
ATOM 823 C C . PRO A 1 106 ? 9.017 -15.460 8.629 1.00 97.38 106 PRO A C 1
ATOM 825 O O . PRO A 1 106 ? 9.430 -15.946 9.690 1.00 97.38 106 PRO A O 1
ATOM 828 N N . SER A 1 107 ? 9.115 -16.095 7.466 1.00 97.06 107 SER A N 1
ATOM 829 C CA . SER A 1 107 ? 9.946 -17.286 7.320 1.00 97.06 107 SER A CA 1
ATOM 830 C C . SER A 1 107 ? 11.405 -16.849 7.236 1.00 97.06 107 SER A C 1
ATOM 832 O O . SER A 1 107 ? 11.880 -16.425 6.182 1.00 97.06 107 SER A O 1
ATOM 834 N N . TRP A 1 108 ? 12.081 -16.863 8.385 1.00 96.88 108 TRP A N 1
ATOM 835 C CA . TRP A 1 108 ? 13.474 -16.450 8.524 1.00 96.88 108 TRP A CA 1
ATOM 836 C C . TRP A 1 108 ? 14.438 -17.524 8.026 1.00 96.88 108 TRP A C 1
ATOM 838 O O . TRP A 1 108 ? 14.378 -18.671 8.469 1.00 96.88 108 TRP A O 1
ATOM 848 N N . ASN A 1 109 ? 15.402 -17.120 7.203 1.00 94.62 109 ASN A N 1
ATOM 849 C CA . ASN A 1 109 ? 16.584 -17.919 6.913 1.00 94.62 109 ASN A CA 1
ATOM 850 C C . ASN A 1 109 ? 17.723 -17.643 7.919 1.00 94.62 109 ASN A C 1
ATOM 852 O O . ASN A 1 109 ? 17.608 -16.803 8.821 1.00 94.62 109 ASN A O 1
ATOM 856 N N . THR A 1 110 ? 18.837 -18.361 7.766 1.00 91.88 110 THR A N 1
ATOM 857 C CA . THR A 1 110 ? 20.024 -18.243 8.632 1.00 91.88 110 THR A CA 1
ATOM 858 C C . THR A 1 110 ? 20.746 -16.904 8.509 1.00 91.88 110 THR A C 1
ATOM 860 O O . THR A 1 110 ? 21.370 -16.472 9.474 1.00 91.88 110 THR A O 1
ATOM 863 N N . ASP A 1 111 ? 20.621 -16.234 7.366 1.00 90.81 111 ASP A N 1
ATOM 864 C CA . ASP A 1 111 ? 21.277 -14.957 7.063 1.00 90.81 111 ASP A CA 1
ATOM 865 C C . ASP A 1 111 ? 20.441 -13.742 7.504 1.00 90.81 111 ASP A C 1
ATOM 867 O O . ASP A 1 111 ? 20.821 -12.592 7.294 1.00 90.81 111 ASP A O 1
ATOM 871 N N . GLY A 1 112 ? 19.292 -13.982 8.147 1.00 93.62 112 GLY A N 1
ATOM 872 C CA . GLY A 1 112 ? 18.420 -12.931 8.663 1.00 93.62 112 GLY A CA 1
ATOM 873 C C . GLY A 1 112 ? 17.511 -12.286 7.614 1.00 93.62 112 GLY A C 1
ATOM 874 O O . GLY A 1 112 ? 16.928 -11.240 7.900 1.00 93.62 112 GLY A O 1
ATOM 875 N N . LEU A 1 113 ? 17.347 -12.901 6.438 1.00 96.44 113 LEU A N 1
ATOM 876 C CA . LEU A 1 113 ? 16.299 -12.549 5.482 1.00 96.44 113 LEU A CA 1
ATOM 877 C C . LEU A 1 113 ? 15.026 -13.328 5.828 1.00 96.44 113 LEU A C 1
ATOM 879 O O . LEU A 1 113 ? 15.053 -14.545 6.004 1.00 96.44 113 LEU A O 1
ATOM 883 N N . GLY A 1 114 ? 13.912 -12.621 5.963 1.00 97.19 114 GLY A N 1
ATOM 884 C CA . GLY A 1 114 ? 12.598 -13.192 6.228 1.00 97.19 114 GLY A CA 1
ATOM 885 C C . GLY A 1 114 ? 11.671 -12.923 5.062 1.00 97.19 114 GLY A C 1
ATOM 886 O O . GLY A 1 114 ? 11.590 -11.780 4.621 1.00 97.19 114 GLY A O 1
ATOM 887 N N . CYS A 1 115 ? 10.963 -13.936 4.578 1.00 96.12 115 CYS A N 1
ATOM 888 C CA . CYS A 1 115 ? 9.919 -13.735 3.576 1.00 96.12 115 CYS A CA 1
ATOM 889 C C . CYS A 1 115 ? 8.523 -13.775 4.193 1.00 96.12 115 CYS A C 1
ATOM 891 O O . CYS A 1 115 ? 8.308 -14.384 5.246 1.00 96.12 115 CYS A O 1
ATOM 893 N N . GLU A 1 116 ? 7.589 -13.076 3.552 1.00 94.94 116 GLU A N 1
ATOM 894 C CA . GLU A 1 116 ? 6.167 -13.255 3.833 1.00 94.94 116 GLU A CA 1
ATOM 895 C C . GLU A 1 116 ? 5.736 -14.681 3.475 1.00 94.94 116 GLU A C 1
ATOM 897 O O . GLU A 1 116 ? 6.424 -15.393 2.737 1.00 94.94 116 GLU A O 1
ATOM 902 N N . ARG A 1 117 ? 4.600 -15.122 4.001 1.00 94.06 117 ARG A N 1
ATOM 903 C CA . ARG A 1 117 ? 4.153 -16.513 3.870 1.00 94.06 117 ARG A CA 1
ATOM 904 C C . ARG A 1 117 ? 2.999 -16.663 2.886 1.00 94.06 117 ARG A C 1
ATOM 906 O O . ARG A 1 117 ? 2.889 -17.696 2.227 1.00 94.06 117 ARG A O 1
ATOM 913 N N . PHE A 1 118 ? 2.180 -15.626 2.742 1.00 90.62 118 PHE A N 1
ATOM 914 C CA . PHE A 1 118 ? 1.055 -15.567 1.821 1.00 90.62 118 PHE A CA 1
ATOM 915 C C . PHE A 1 118 ? 1.322 -14.636 0.643 1.00 90.62 118 PHE A C 1
ATOM 917 O O . PHE A 1 118 ? 1.981 -13.609 0.765 1.00 90.62 118 PHE A O 1
ATOM 924 N N . GLU A 1 119 ? 0.765 -15.008 -0.505 1.00 85.69 119 GLU A N 1
ATOM 925 C CA . GLU A 1 119 ? 0.812 -14.222 -1.734 1.00 85.69 119 GLU A CA 1
ATOM 926 C C . GLU A 1 119 ? -0.539 -13.544 -1.957 1.00 85.69 119 GLU A C 1
ATOM 928 O O . GLU A 1 119 ? -1.586 -14.185 -1.851 1.00 85.69 119 GLU A O 1
ATOM 933 N N . ASP A 1 120 ? -0.515 -12.268 -2.340 1.00 80.69 120 ASP A N 1
ATOM 934 C CA . ASP A 1 120 ? -1.726 -11.486 -2.623 1.00 80.69 120 ASP A CA 1
ATOM 935 C C . ASP A 1 120 ? -2.226 -11.657 -4.072 1.00 80.69 120 ASP A C 1
ATOM 937 O O . ASP A 1 120 ? -3.088 -10.907 -4.528 1.00 80.69 120 ASP A O 1
ATOM 941 N N . GLY A 1 121 ? -1.671 -12.614 -4.827 1.00 88.44 121 GLY A N 1
ATOM 942 C CA . GLY A 1 121 ? -2.026 -12.907 -6.218 1.00 88.44 121 GLY A CA 1
ATOM 943 C C . GLY A 1 121 ? -0.879 -12.725 -7.215 1.00 88.44 121 GLY A C 1
ATOM 944 O O . GLY A 1 121 ? 0.295 -12.662 -6.846 1.00 88.44 121 GLY A O 1
ATOM 945 N N . LYS A 1 122 ? -1.242 -12.663 -8.503 1.00 94.81 122 LYS A N 1
ATOM 946 C CA . LYS A 1 122 ? -0.304 -12.487 -9.616 1.00 94.81 122 LYS A CA 1
ATOM 947 C C . LYS A 1 122 ? -0.385 -11.085 -10.184 1.00 94.81 122 LYS A C 1
ATOM 949 O O . LYS A 1 122 ? -1.477 -10.592 -10.453 1.00 94.81 122 LYS A O 1
ATOM 954 N N . TYR A 1 123 ? 0.773 -10.499 -10.437 1.00 95.50 123 TYR A N 1
ATOM 955 C CA . TYR A 1 123 ? 0.894 -9.098 -10.801 1.00 95.50 123 TYR A CA 1
ATOM 956 C C . TYR A 1 123 ? 1.892 -8.907 -11.932 1.00 95.50 123 TYR A C 1
ATOM 958 O O . TYR A 1 123 ? 2.811 -9.716 -12.086 1.00 95.50 123 TYR A O 1
ATOM 966 N N . PRO A 1 124 ? 1.732 -7.849 -12.734 1.00 95.81 124 PRO A N 1
ATOM 967 C CA . PRO A 1 124 ? 2.762 -7.442 -13.665 1.00 95.81 124 PRO A CA 1
ATOM 968 C C . PRO A 1 124 ? 3.929 -6.830 -12.889 1.00 95.81 124 PRO A C 1
ATOM 970 O O . PRO A 1 124 ? 3.791 -6.363 -11.752 1.00 95.81 124 PRO A O 1
ATOM 973 N N . TRP A 1 125 ? 5.094 -6.797 -13.523 1.00 96.31 125 TRP A N 1
ATOM 974 C CA . TRP A 1 125 ? 6.242 -6.106 -12.955 1.00 96.31 125 TRP A CA 1
ATOM 975 C C . TRP A 1 125 ? 6.018 -4.586 -12.922 1.00 96.31 125 TRP A C 1
ATOM 977 O O . TRP A 1 125 ? 6.408 -3.927 -11.962 1.00 96.31 125 TRP A O 1
ATOM 987 N N . GLY A 1 126 ? 5.316 -4.055 -13.933 1.00 93.12 126 GLY A N 1
ATOM 988 C CA . GLY A 1 126 ? 4.935 -2.643 -14.064 1.00 93.12 126 GLY A CA 1
ATOM 989 C C . GLY A 1 126 ? 5.721 -1.887 -15.139 1.00 93.12 126 GLY A C 1
ATOM 990 O O . GLY A 1 126 ? 6.549 -2.463 -15.839 1.00 93.12 126 GLY A O 1
ATOM 991 N N . PHE A 1 127 ? 5.453 -0.583 -15.267 1.00 91.81 127 PHE A N 1
ATOM 992 C CA . PHE A 1 127 ? 6.247 0.363 -16.074 1.00 91.81 127 PHE A CA 1
ATOM 993 C C . PHE A 1 127 ? 6.414 0.004 -17.562 1.00 91.81 127 PHE A C 1
ATOM 995 O O . PHE A 1 127 ? 7.420 0.350 -18.178 1.00 91.81 127 PHE A O 1
ATOM 1002 N N . LEU A 1 128 ? 5.433 -0.688 -18.146 1.00 91.56 128 LEU A N 1
ATOM 1003 C CA . LEU A 1 128 ? 5.360 -0.938 -19.584 1.00 91.56 128 LEU A CA 1
ATOM 1004 C C . LEU A 1 128 ? 3.953 -0.590 -20.065 1.00 91.56 128 LEU A C 1
ATOM 1006 O O . LEU A 1 128 ? 3.012 -1.356 -19.868 1.00 91.56 128 LEU A O 1
ATOM 1010 N N . TRP A 1 129 ? 3.816 0.595 -20.657 1.00 90.88 129 TRP A N 1
ATOM 1011 C CA . TRP A 1 129 ? 2.532 1.172 -21.039 1.00 90.88 129 TRP A CA 1
ATOM 1012 C C . TRP A 1 129 ? 2.519 1.522 -22.519 1.00 90.88 129 TRP A C 1
ATOM 1014 O O . TRP A 1 129 ? 3.393 2.233 -23.009 1.00 90.88 129 TRP A O 1
ATOM 1024 N N . ASP A 1 130 ? 1.506 1.037 -23.231 1.00 89.94 130 ASP A N 1
ATOM 1025 C CA . ASP A 1 130 ? 1.281 1.421 -24.619 1.00 89.94 130 ASP A CA 1
ATOM 1026 C C . ASP A 1 130 ? 0.479 2.733 -24.726 1.00 89.94 130 ASP A C 1
ATOM 1028 O O . ASP A 1 130 ? -0.016 3.284 -23.741 1.00 89.94 130 ASP A O 1
ATOM 1032 N N . SER A 1 131 ? 0.309 3.227 -25.954 1.00 89.56 131 SER A N 1
ATOM 1033 C CA . SER A 1 131 ? -0.437 4.463 -26.246 1.00 89.56 131 SER A CA 1
ATOM 1034 C C . SER A 1 131 ? -1.902 4.481 -25.772 1.00 89.56 131 SER A C 1
ATOM 1036 O O . SER A 1 131 ? -2.522 5.543 -25.716 1.00 89.56 131 SER A O 1
ATOM 1038 N N . SER A 1 132 ? -2.485 3.325 -25.440 1.00 90.50 132 SER A N 1
ATOM 1039 C CA . SER A 1 132 ? -3.848 3.215 -24.919 1.00 90.50 132 SER A CA 1
ATOM 1040 C C . SER A 1 132 ? -3.934 3.465 -23.409 1.00 90.50 132 SER A C 1
ATOM 1042 O O . SER A 1 132 ? -5.037 3.733 -22.919 1.00 90.50 132 SER A O 1
ATOM 1044 N N . MET A 1 133 ? -2.804 3.467 -22.690 1.00 92.62 133 MET A N 1
ATOM 1045 C CA . MET A 1 133 ? -2.692 3.723 -21.246 1.00 92.62 133 MET A CA 1
ATOM 1046 C C . MET A 1 133 ? -2.821 5.212 -20.898 1.00 92.62 133 MET A C 1
ATOM 1048 O O . MET A 1 133 ? -1.989 5.817 -20.229 1.00 92.62 133 MET A O 1
ATOM 1052 N N . LYS A 1 134 ? -3.910 5.811 -21.362 1.00 94.25 134 LYS A N 1
ATOM 1053 C CA . LYS A 1 134 ? -4.313 7.188 -21.101 1.00 94.25 134 LYS A CA 1
ATOM 1054 C C . LYS A 1 134 ? -5.753 7.181 -20.638 1.00 94.25 134 LYS A C 1
ATOM 1056 O O . LYS A 1 134 ? -6.564 6.604 -21.343 1.00 94.25 134 LYS A O 1
ATOM 1061 N N . ILE A 1 135 ? -6.087 7.835 -19.538 1.00 95.25 135 ILE A N 1
ATOM 1062 C CA . ILE A 1 135 ? -7.447 7.907 -18.994 1.00 95.25 135 ILE A CA 1
ATOM 1063 C C . ILE A 1 135 ? -7.819 9.361 -18.722 1.00 95.25 135 ILE A C 1
ATOM 1065 O O . ILE A 1 135 ? -6.986 10.136 -18.248 1.00 95.25 135 ILE A O 1
ATOM 1069 N N . THR A 1 136 ? -9.057 9.738 -19.029 1.00 96.62 136 THR A N 1
ATOM 1070 C CA . THR A 1 136 ? -9.588 11.070 -18.742 1.00 96.62 136 THR A CA 1
ATOM 1071 C C . THR A 1 136 ? -10.822 10.946 -17.859 1.00 96.62 136 THR A C 1
ATOM 1073 O O . THR A 1 136 ? -11.803 10.303 -18.213 1.00 96.62 136 THR A O 1
ATOM 1076 N N . TYR A 1 137 ? -10.778 11.600 -16.705 1.00 95.94 137 TYR A N 1
ATOM 1077 C CA . TYR A 1 137 ? -11.876 11.684 -15.757 1.00 95.94 137 TYR A CA 1
ATOM 1078 C C . TYR A 1 137 ? -12.678 12.961 -15.989 1.00 95.94 137 TYR A C 1
ATOM 1080 O O . TYR A 1 137 ? -12.117 14.060 -15.993 1.00 95.94 137 TYR A O 1
ATOM 1088 N N . ASP A 1 138 ? -13.992 12.816 -16.134 1.00 95.00 138 ASP A N 1
ATOM 1089 C CA . ASP A 1 138 ? -14.947 13.915 -16.036 1.00 95.00 138 ASP A CA 1
ATOM 1090 C C . ASP A 1 138 ? -15.230 14.221 -14.561 1.00 95.00 138 ASP A C 1
ATOM 1092 O O . ASP A 1 138 ? -15.751 13.383 -13.823 1.00 95.00 138 ASP A O 1
ATOM 1096 N N . MET A 1 139 ? -14.881 15.437 -14.147 1.00 92.62 139 MET A N 1
ATOM 1097 C CA . MET A 1 139 ? -14.944 15.921 -12.769 1.00 92.62 139 MET A CA 1
ATOM 1098 C C . MET A 1 139 ? -16.053 16.954 -12.546 1.00 92.62 139 MET A C 1
ATOM 1100 O O . MET A 1 139 ? -16.161 17.504 -11.448 1.00 92.62 139 MET A O 1
ATOM 1104 N N . ARG A 1 140 ? -16.901 17.231 -13.546 1.00 88.69 140 ARG A N 1
ATOM 1105 C CA . ARG A 1 140 ? -17.922 18.296 -13.464 1.00 88.69 140 ARG A CA 1
ATOM 1106 C C . ARG A 1 140 ? -18.909 18.090 -12.308 1.00 88.69 140 ARG A C 1
ATOM 1108 O O . ARG A 1 140 ? -19.257 19.051 -11.615 1.00 88.69 140 ARG A O 1
ATOM 1115 N N . ASP A 1 141 ? -19.275 16.838 -12.047 1.00 85.00 141 ASP A N 1
ATOM 1116 C CA . ASP A 1 141 ? -20.181 16.447 -10.957 1.00 85.00 141 ASP A CA 1
ATOM 1117 C C . ASP A 1 141 ? -19.443 16.081 -9.653 1.00 85.00 141 ASP A C 1
ATOM 1119 O O . ASP A 1 141 ? -20.073 15.831 -8.619 1.00 85.00 141 ASP A O 1
ATOM 1123 N N . ALA A 1 142 ? -18.108 16.049 -9.673 1.00 85.06 142 ALA A N 1
ATOM 1124 C CA . ALA A 1 142 ? -17.315 15.543 -8.563 1.00 85.06 142 ALA A CA 1
ATOM 1125 C C . ALA A 1 142 ? -17.298 16.509 -7.358 1.00 85.06 142 ALA A C 1
ATOM 1127 O O . ALA A 1 142 ? -17.467 17.727 -7.474 1.00 85.06 142 ALA A O 1
ATOM 1128 N N . GLY A 1 143 ? -17.151 15.942 -6.159 1.00 77.12 143 GLY A N 1
ATOM 1129 C CA . GLY A 1 143 ? -17.242 16.639 -4.872 1.00 77.12 143 GLY A CA 1
ATOM 1130 C C . GLY A 1 143 ? -18.668 16.772 -4.320 1.00 77.12 143 GLY A C 1
ATOM 1131 O O . GLY A 1 143 ? -18.838 17.116 -3.151 1.00 77.12 143 GLY A O 1
ATOM 1132 N N . GLY A 1 144 ? -19.694 16.433 -5.109 1.00 76.00 144 GLY A N 1
ATOM 1133 C CA . GLY A 1 144 ? -21.102 16.460 -4.704 1.00 76.00 144 GLY A CA 1
ATOM 1134 C C . GLY A 1 144 ? -21.694 17.869 -4.542 1.00 76.00 144 GLY A C 1
ATOM 1135 O O . GLY A 1 144 ? -20.994 18.883 -4.613 1.00 76.00 144 GLY A O 1
ATOM 1136 N N . HIS A 1 145 ? -23.016 17.924 -4.334 1.00 71.62 145 HIS A N 1
ATOM 1137 C CA . HIS A 1 145 ? -23.802 19.165 -4.183 1.00 71.62 145 HIS A CA 1
ATOM 1138 C C . HIS A 1 145 ? -24.349 19.386 -2.760 1.00 71.62 145 HIS A C 1
ATOM 1140 O O . HIS A 1 145 ? -25.116 20.315 -2.524 1.00 71.62 145 HIS A O 1
ATOM 1146 N N . GLY A 1 146 ? -24.000 18.510 -1.813 1.00 71.69 146 GLY A N 1
ATOM 1147 C CA . GLY A 1 146 ? -24.449 18.607 -0.423 1.00 71.69 146 GLY A CA 1
ATOM 1148 C C . GLY A 1 146 ? -23.709 19.682 0.380 1.00 71.69 146 GLY A C 1
ATOM 1149 O O . GLY A 1 146 ? -22.802 20.340 -0.122 1.00 71.69 146 GLY A O 1
ATOM 1150 N N . PHE A 1 147 ? -24.049 19.803 1.666 1.00 71.75 147 PHE A N 1
ATOM 1151 C CA . PHE A 1 147 ? -23.454 20.775 2.598 1.00 71.75 147 PHE A CA 1
ATOM 1152 C C . PHE A 1 147 ? -21.909 20.745 2.631 1.00 71.75 147 PHE A C 1
ATOM 1154 O O . PHE A 1 147 ? -21.271 21.789 2.689 1.00 71.75 147 PHE A O 1
ATOM 1161 N N . TRP A 1 148 ? -21.303 19.558 2.507 1.00 72.81 148 TRP A N 1
ATOM 1162 C CA . TRP A 1 148 ? -19.843 19.364 2.465 1.00 72.81 148 TRP A CA 1
ATOM 1163 C C . TRP A 1 148 ? -19.214 19.523 1.069 1.00 72.81 148 TRP A C 1
ATOM 1165 O O . TRP A 1 148 ? -18.000 19.387 0.918 1.00 72.81 148 TRP A O 1
ATOM 1175 N N . GLY A 1 149 ? -20.021 19.799 0.041 1.00 78.62 149 GLY A N 1
ATOM 1176 C CA . GLY A 1 149 ? -19.583 19.907 -1.352 1.00 78.62 149 GLY A CA 1
ATOM 1177 C C . GLY A 1 149 ? -18.492 20.956 -1.592 1.00 78.62 149 GLY A C 1
ATOM 1178 O O . GLY A 1 149 ? -17.494 20.630 -2.237 1.00 78.62 149 GLY A O 1
ATOM 1179 N N . PRO A 1 150 ? -18.604 22.185 -1.046 1.00 78.25 150 PRO A N 1
ATOM 1180 C CA . PRO A 1 150 ? -17.564 23.205 -1.192 1.00 78.25 150 PRO A CA 1
ATOM 1181 C C . PRO A 1 150 ? -16.203 22.769 -0.636 1.00 78.25 150 PRO A C 1
ATOM 1183 O O . PRO A 1 150 ? -15.186 22.958 -1.301 1.00 78.25 150 PRO A O 1
ATOM 1186 N N . LEU A 1 151 ? -16.187 22.128 0.538 1.00 79.50 151 LEU A N 1
ATOM 1187 C CA . LEU A 1 151 ? -14.959 21.623 1.152 1.00 79.50 151 LEU A CA 1
ATOM 1188 C C . LEU A 1 151 ? -14.318 20.528 0.294 1.00 79.50 151 LEU A C 1
ATOM 1190 O O . LEU A 1 151 ? -13.130 20.594 -0.006 1.00 79.50 151 LEU A O 1
ATOM 1194 N N . ARG A 1 152 ? -15.108 19.546 -0.158 1.00 80.56 152 ARG A N 1
ATOM 1195 C CA . ARG A 1 152 ? -14.606 18.463 -1.018 1.00 80.56 152 ARG A CA 1
ATOM 1196 C C . ARG A 1 152 ? -14.005 19.011 -2.308 1.00 80.56 152 ARG A C 1
ATOM 1198 O O . ARG A 1 152 ? -12.876 18.676 -2.639 1.00 80.56 152 ARG A O 1
ATOM 1205 N N . ARG A 1 153 ? -14.709 19.922 -2.987 1.00 82.75 153 ARG A N 1
ATOM 1206 C CA . ARG A 1 153 ? -14.224 20.569 -4.219 1.00 82.75 153 ARG A CA 1
ATOM 1207 C C . ARG A 1 153 ? -12.923 21.348 -4.000 1.00 82.75 153 ARG A C 1
ATOM 1209 O O . ARG A 1 153 ? -12.069 21.358 -4.884 1.00 82.75 153 ARG A O 1
ATOM 1216 N N . TRP A 1 154 ? -12.752 21.970 -2.833 1.00 83.56 154 TRP A N 1
ATOM 1217 C CA . TRP A 1 154 ? -11.497 22.624 -2.456 1.00 83.56 154 TRP A CA 1
ATOM 1218 C C . TRP A 1 154 ? -10.349 21.617 -2.263 1.00 83.56 154 TRP A C 1
ATOM 1220 O O . TRP A 1 154 ? -9.302 21.792 -2.888 1.00 83.56 154 TRP A O 1
ATOM 1230 N N . ILE A 1 155 ? -10.560 20.537 -1.495 1.00 82.06 155 ILE A N 1
ATOM 1231 C CA . ILE A 1 155 ? -9.565 19.461 -1.290 1.00 82.06 155 ILE A CA 1
ATOM 1232 C C . ILE A 1 155 ? -9.116 18.890 -2.638 1.00 82.06 155 ILE A C 1
ATOM 1234 O O . ILE A 1 155 ? -7.920 18.831 -2.927 1.00 82.06 155 ILE A O 1
ATOM 1238 N N . MET A 1 156 ? -10.085 18.549 -3.493 1.00 86.94 156 MET A N 1
ATOM 1239 C CA . MET A 1 156 ? -9.842 18.029 -4.837 1.00 86.94 156 MET A CA 1
ATOM 1240 C C . MET A 1 156 ? -8.947 18.966 -5.645 1.00 86.94 156 MET A C 1
ATOM 1242 O O . MET A 1 156 ? -7.954 18.540 -6.225 1.00 86.94 156 MET A O 1
ATOM 1246 N N . LYS A 1 157 ? -9.270 20.265 -5.671 1.00 86.00 157 LYS A N 1
ATOM 1247 C CA . LYS A 1 157 ? -8.503 21.256 -6.432 1.00 86.00 157 LYS A CA 1
ATOM 1248 C C . LYS A 1 157 ? -7.037 21.291 -6.006 1.00 86.00 157 LYS A C 1
ATOM 1250 O O . LYS A 1 157 ? -6.170 21.399 -6.868 1.00 86.00 157 LYS A O 1
ATOM 1255 N N . ILE A 1 158 ? -6.764 21.213 -4.708 1.00 86.31 158 ILE A N 1
ATOM 1256 C CA . ILE A 1 158 ? -5.399 21.263 -4.175 1.00 86.31 158 ILE A CA 1
ATOM 1257 C C . ILE A 1 158 ? -4.619 20.026 -4.559 1.00 86.31 158 ILE A C 1
ATOM 1259 O O . ILE A 1 158 ? -3.515 20.151 -5.082 1.00 86.31 158 ILE A O 1
ATOM 1263 N N . GLN A 1 159 ? -5.200 18.846 -4.351 1.00 87.62 159 GLN A N 1
ATOM 1264 C CA . GLN A 1 159 ? -4.529 17.603 -4.708 1.00 87.62 159 GLN A CA 1
ATOM 1265 C C . GLN A 1 159 ? -4.270 17.547 -6.219 1.00 87.62 159 GLN A C 1
ATOM 1267 O O . GLN A 1 159 ? -3.146 17.294 -6.641 1.00 87.62 159 GLN A O 1
ATOM 1272 N N . ILE A 1 160 ? -5.256 17.895 -7.052 1.00 91.12 160 ILE A N 1
ATOM 1273 C CA . ILE A 1 160 ? -5.089 17.898 -8.513 1.00 91.12 160 ILE A CA 1
ATOM 1274 C C . ILE A 1 160 ? -4.075 18.929 -8.981 1.00 91.12 160 ILE A C 1
ATOM 1276 O O . ILE A 1 160 ? -3.268 18.620 -9.853 1.00 91.12 160 ILE A O 1
ATOM 1280 N N . LYS A 1 161 ? -4.061 20.125 -8.391 1.00 89.31 161 LYS A N 1
ATOM 1281 C CA . LYS A 1 161 ? -3.026 21.111 -8.691 1.00 89.31 161 LYS A CA 1
ATOM 1282 C C . LYS A 1 161 ? -1.644 20.592 -8.299 1.00 89.31 161 LYS A C 1
ATOM 1284 O O . LYS A 1 161 ? -0.726 20.690 -9.101 1.00 89.31 161 LYS A O 1
ATOM 1289 N N . TYR A 1 162 ? -1.503 20.013 -7.108 1.00 89.75 162 TYR A N 1
ATOM 1290 C CA . TYR A 1 162 ? -0.246 19.430 -6.647 1.00 89.75 162 TYR A CA 1
ATOM 1291 C C . TYR A 1 162 ? 0.275 18.372 -7.630 1.00 89.75 162 TYR A C 1
ATOM 1293 O O . TYR A 1 162 ? 1.410 18.467 -8.097 1.00 89.75 162 TYR A O 1
ATOM 1301 N N . TYR A 1 163 ? -0.566 17.399 -7.990 1.00 89.81 163 TYR A N 1
ATOM 1302 C CA . TYR A 1 163 ? -0.190 16.317 -8.897 1.00 89.81 163 TYR A CA 1
ATOM 1303 C C . TYR A 1 163 ? 0.037 16.801 -10.329 1.00 89.81 163 TYR A C 1
ATOM 1305 O O . TYR A 1 163 ? 1.037 16.436 -10.939 1.00 89.81 163 TYR A O 1
ATOM 1313 N N . GLY A 1 164 ? -0.844 17.652 -10.853 1.00 89.88 164 GLY A N 1
ATOM 1314 C CA . GLY A 1 164 ? -0.727 18.197 -12.203 1.00 89.88 164 GLY A CA 1
ATOM 1315 C C . GLY A 1 164 ? 0.477 19.120 -12.380 1.00 89.88 164 GLY A C 1
ATOM 1316 O O . GLY A 1 164 ? 1.102 19.094 -13.431 1.00 89.88 164 GLY A O 1
ATOM 1317 N N . ASP A 1 165 ? 0.855 19.896 -11.362 1.00 90.06 165 ASP A N 1
ATOM 1318 C CA . ASP A 1 165 ? 2.041 20.756 -11.435 1.00 90.06 165 ASP A CA 1
ATOM 1319 C C . ASP A 1 165 ? 3.335 19.931 -11.286 1.00 90.06 165 ASP A C 1
ATOM 1321 O O . ASP A 1 165 ? 4.317 20.185 -11.988 1.00 90.06 165 ASP A O 1
ATOM 1325 N N . LYS A 1 166 ? 3.340 18.928 -10.394 1.00 89.75 166 LYS A N 1
ATOM 1326 C CA . LYS A 1 166 ? 4.509 18.075 -10.123 1.00 89.75 166 LYS A CA 1
ATOM 1327 C C . LYS A 1 166 ? 4.780 17.055 -11.234 1.00 89.75 166 LYS A C 1
ATOM 1329 O O . LYS A 1 166 ? 5.939 16.800 -11.539 1.00 89.75 166 LYS A O 1
ATOM 1334 N N . TYR A 1 167 ? 3.731 16.503 -11.843 1.00 90.94 167 TYR A N 1
ATOM 1335 C CA . TYR A 1 167 ? 3.789 15.440 -12.856 1.00 90.94 167 TYR A CA 1
ATOM 1336 C C . TYR A 1 167 ? 3.186 15.886 -14.197 1.00 90.94 167 TYR A C 1
ATOM 1338 O O . TYR A 1 167 ? 2.556 15.108 -14.914 1.00 90.94 167 TYR A O 1
ATOM 1346 N N . LYS A 1 168 ? 3.392 17.161 -14.544 1.00 90.19 168 LYS A N 1
ATOM 1347 C CA . LYS A 1 168 ? 2.817 17.843 -15.720 1.00 90.19 168 LYS A CA 1
ATOM 1348 C C . LYS A 1 168 ? 3.066 17.162 -17.068 1.00 90.19 168 LYS A C 1
ATOM 1350 O O . LYS A 1 168 ? 2.342 17.418 -18.026 1.00 90.19 168 LYS A O 1
ATOM 1355 N N . ASP A 1 169 ? 4.102 16.330 -17.154 1.00 91.19 169 ASP A N 1
ATOM 1356 C CA . ASP A 1 169 ? 4.489 15.662 -18.397 1.00 91.19 169 ASP A CA 1
ATOM 1357 C C . ASP A 1 169 ? 3.477 14.576 -18.793 1.00 91.19 169 ASP A C 1
ATOM 1359 O O . ASP A 1 169 ? 3.292 14.300 -19.980 1.00 91.19 169 ASP A O 1
ATOM 1363 N N . TYR A 1 170 ? 2.760 14.015 -17.812 1.00 93.50 170 TYR A N 1
ATOM 1364 C CA . TYR A 1 170 ? 1.756 12.979 -18.042 1.00 93.50 170 TYR A CA 1
ATOM 1365 C C . TYR A 1 170 ? 0.426 13.196 -17.305 1.00 93.50 170 TYR A C 1
ATOM 1367 O O . TYR A 1 170 ? -0.518 12.449 -17.551 1.00 93.50 170 TYR A O 1
ATOM 1375 N N . ILE A 1 171 ? 0.297 14.229 -16.466 1.00 94.69 171 ILE A N 1
ATOM 1376 C CA . ILE A 1 171 ? -0.974 14.638 -15.853 1.00 94.69 171 ILE A CA 1
ATOM 1377 C C . ILE A 1 171 ? -1.355 16.030 -16.336 1.00 94.69 171 ILE A C 1
ATOM 1379 O O . ILE A 1 171 ? -0.600 16.988 -16.184 1.00 94.69 171 ILE A O 1
ATOM 1383 N N . THR A 1 172 ? -2.568 16.166 -16.862 1.00 95.12 172 THR A N 1
ATOM 1384 C CA . THR A 1 172 ? -3.144 17.461 -17.230 1.00 95.12 172 THR A CA 1
ATOM 1385 C C . THR A 1 172 ? -4.542 17.608 -16.651 1.00 95.12 172 THR A C 1
ATOM 1387 O O . THR A 1 172 ? -5.240 16.626 -16.408 1.00 95.12 172 THR A O 1
ATOM 1390 N N . TYR A 1 173 ? -4.971 18.842 -16.405 1.00 94.19 173 TYR A N 1
ATOM 1391 C CA . TYR A 1 173 ? -6.317 19.123 -15.921 1.00 94.19 173 TYR A CA 1
ATOM 1392 C C . TYR A 1 173 ? -6.859 20.415 -16.526 1.00 94.19 173 TYR A C 1
ATOM 1394 O O . TYR A 1 173 ? -6.097 21.322 -16.865 1.00 94.19 173 TYR A O 1
ATOM 1402 N N . THR A 1 174 ? -8.182 20.505 -16.654 1.00 92.50 174 THR A N 1
ATOM 1403 C CA . THR A 1 174 ? -8.871 21.710 -17.136 1.00 92.50 174 THR A CA 1
ATOM 1404 C C . THR A 1 174 ? -9.778 22.288 -16.062 1.00 92.50 174 THR A C 1
ATOM 1406 O O . THR A 1 174 ? -10.293 21.575 -15.196 1.00 92.50 174 THR A O 1
ATOM 1409 N N . GLN A 1 175 ? -9.963 23.607 -16.110 1.00 87.88 175 GLN A N 1
ATOM 1410 C CA . GLN A 1 175 ? -10.829 24.332 -15.189 1.00 87.88 175 GLN A CA 1
ATOM 1411 C C . GLN A 1 175 ? -11.738 25.298 -15.951 1.00 87.88 175 GLN A C 1
ATOM 1413 O O . GLN A 1 175 ? -11.279 25.999 -16.852 1.00 87.88 175 GLN A O 1
ATOM 1418 N N . TYR A 1 176 ? -12.994 25.396 -15.522 1.00 81.69 176 TYR A N 1
ATOM 1419 C CA . TYR A 1 176 ? -13.957 26.396 -15.980 1.00 81.69 176 TYR A CA 1
ATOM 1420 C C . TYR A 1 176 ? -14.540 27.115 -14.764 1.00 81.69 176 TYR A C 1
ATOM 1422 O O . TYR A 1 176 ? -14.965 26.473 -13.808 1.00 81.69 176 TYR A O 1
ATOM 1430 N N . TRP A 1 177 ? -14.488 28.452 -14.747 1.00 77.94 177 TRP A N 1
ATOM 1431 C CA . TRP A 1 177 ? -14.854 29.271 -13.574 1.00 77.94 177 TRP A CA 1
ATOM 1432 C C . TRP A 1 177 ? -14.261 28.765 -12.247 1.00 77.94 177 TRP A C 1
ATOM 1434 O O . TRP A 1 177 ? -14.946 28.696 -11.230 1.00 77.94 177 TRP A O 1
ATOM 1444 N N . LEU A 1 178 ? -12.969 28.409 -12.253 1.00 71.69 178 LEU A N 1
ATOM 1445 C CA . LEU A 1 178 ? -12.229 27.870 -11.097 1.00 71.69 178 LEU A CA 1
ATOM 1446 C C . LEU A 1 178 ? -12.697 26.487 -10.602 1.00 71.69 178 LEU A C 1
ATOM 1448 O O . LEU A 1 178 ? -12.128 25.983 -9.630 1.00 71.69 178 LEU A O 1
ATOM 1452 N N . GLN A 1 179 ? -13.674 25.865 -11.265 1.00 77.62 179 GLN A N 1
ATOM 1453 C CA . GLN A 1 179 ? -14.114 24.498 -11.016 1.00 77.62 179 GLN A CA 1
ATOM 1454 C C . GLN A 1 179 ? -13.337 23.525 -11.904 1.00 77.62 179 GLN A C 1
ATOM 1456 O O . GLN A 1 179 ? -13.145 23.775 -13.091 1.00 77.62 179 GLN A O 1
ATOM 1461 N N . LEU A 1 180 ? -12.892 22.412 -11.319 1.00 87.31 180 LEU A N 1
ATOM 1462 C CA . LEU A 1 180 ? -12.243 21.323 -12.042 1.00 87.31 180 LEU A CA 1
ATOM 1463 C C . LEU A 1 180 ? -13.242 20.655 -12.997 1.00 87.31 180 LEU A C 1
ATOM 1465 O O . LEU A 1 180 ? -14.313 20.234 -12.563 1.00 87.31 180 LEU A O 1
ATOM 1469 N N . GLU A 1 181 ? -12.889 20.554 -14.276 1.00 90.81 181 GLU A N 1
ATOM 1470 C CA . GLU A 1 181 ? -13.734 19.908 -15.287 1.00 90.81 181 GLU A CA 1
ATOM 1471 C C . GLU A 1 181 ? -13.212 18.540 -15.684 1.00 90.81 181 GLU A C 1
ATOM 1473 O O . GLU A 1 181 ? -13.976 17.582 -15.706 1.00 90.81 181 GLU A O 1
ATOM 1478 N N . THR A 1 182 ? -11.921 18.443 -15.999 1.00 94.94 182 THR A N 1
ATOM 1479 C CA . THR A 1 182 ? -11.315 17.180 -16.417 1.00 94.94 182 THR A CA 1
ATOM 1480 C C . THR A 1 182 ? -9.948 16.985 -15.793 1.00 94.94 182 THR A C 1
ATOM 1482 O O . THR A 1 182 ? -9.235 17.954 -15.520 1.00 94.94 182 THR A O 1
ATOM 1485 N N . VAL A 1 183 ? -9.585 15.722 -15.588 1.00 96.06 183 VAL A N 1
ATOM 1486 C CA . VAL A 1 183 ? -8.233 15.286 -15.224 1.00 96.06 183 VAL A CA 1
ATOM 1487 C C . VAL A 1 183 ? -7.840 14.178 -16.184 1.00 96.06 183 VAL A C 1
ATOM 1489 O O . VAL A 1 183 ? -8.547 13.186 -16.298 1.00 96.06 183 VAL A O 1
ATOM 1492 N N . THR A 1 184 ? -6.730 14.340 -16.890 1.00 96.19 184 THR A N 1
ATOM 1493 C CA . THR A 1 184 ? -6.181 13.336 -17.801 1.00 96.19 184 THR A CA 1
ATOM 1494 C C . THR A 1 184 ? -4.856 12.831 -17.262 1.00 96.19 184 THR A C 1
ATOM 1496 O O . THR A 1 184 ? -3.983 13.633 -16.940 1.00 96.19 184 THR A O 1
ATOM 1499 N N . ILE A 1 185 ? -4.701 11.511 -17.207 1.00 95.38 185 ILE A N 1
ATOM 1500 C CA . ILE A 1 185 ? -3.465 10.826 -16.830 1.00 95.38 185 ILE A CA 1
ATOM 1501 C C . ILE A 1 185 ? -3.038 9.965 -18.024 1.00 95.38 185 ILE A C 1
ATOM 1503 O O . ILE A 1 185 ? -3.784 9.093 -18.462 1.00 95.38 185 ILE A O 1
ATOM 1507 N N . ASP A 1 186 ? -1.865 10.239 -18.586 1.00 94.94 186 ASP A N 1
ATOM 1508 C CA . ASP A 1 186 ? -1.338 9.660 -19.826 1.00 94.94 186 ASP A CA 1
ATOM 1509 C C . ASP A 1 186 ? -0.057 8.863 -19.544 1.00 94.94 186 ASP A C 1
ATOM 1511 O O . ASP A 1 186 ? 1.052 9.333 -19.789 1.00 94.94 186 ASP A O 1
ATOM 1515 N N . PHE A 1 187 ? -0.198 7.649 -19.006 1.00 92.81 187 PHE A N 1
ATOM 1516 C CA . PHE A 1 187 ? 0.937 6.812 -18.601 1.00 92.81 187 PHE A CA 1
ATOM 1517 C C . PHE A 1 187 ? 1.889 6.475 -19.757 1.00 92.81 187 PHE A C 1
ATOM 1519 O O . PHE A 1 187 ? 3.063 6.215 -19.518 1.00 92.81 187 PHE A O 1
ATOM 1526 N N . SER A 1 188 ? 1.424 6.547 -21.009 1.00 91.38 188 SER A N 1
ATOM 1527 C CA . SER A 1 188 ? 2.269 6.367 -22.198 1.00 91.38 188 SER A CA 1
ATOM 1528 C C . SER A 1 188 ? 3.352 7.442 -22.366 1.00 91.38 188 SER A C 1
ATOM 1530 O O . SER A 1 188 ? 4.294 7.255 -23.133 1.00 91.38 188 SER A O 1
ATOM 1532 N N . LYS A 1 189 ? 3.234 8.568 -21.650 1.00 93.81 189 LYS A N 1
ATOM 1533 C CA . LYS A 1 189 ? 4.235 9.646 -21.614 1.00 93.81 189 LYS A CA 1
ATOM 1534 C C . LYS A 1 189 ? 5.220 9.534 -20.460 1.00 93.81 189 LYS A C 1
ATOM 1536 O O . LYS A 1 189 ? 6.140 10.347 -20.378 1.00 93.81 189 LYS A O 1
ATOM 1541 N N . VAL A 1 190 ? 5.029 8.573 -19.560 1.00 91.62 190 VAL A N 1
ATOM 1542 C CA . VAL A 1 190 ? 6.006 8.307 -18.505 1.00 91.62 190 VAL A CA 1
ATOM 1543 C C . VAL A 1 190 ? 7.281 7.805 -19.189 1.00 91.62 190 VAL A C 1
ATOM 1545 O O . VAL A 1 190 ? 7.190 6.936 -20.059 1.00 91.62 190 VAL A O 1
ATOM 1548 N N . PRO A 1 191 ? 8.460 8.362 -18.864 1.00 89.25 191 PRO A N 1
ATOM 1549 C CA . PRO A 1 191 ? 9.695 7.951 -19.512 1.00 89.25 191 PRO A CA 1
ATOM 1550 C C . PRO A 1 191 ? 9.999 6.476 -19.240 1.00 89.25 191 PRO A C 1
ATOM 1552 O O . PRO A 1 191 ? 9.551 5.898 -18.246 1.00 89.25 191 PRO A O 1
ATOM 1555 N N . ASN A 1 192 ? 10.798 5.885 -20.129 1.00 87.81 192 ASN A N 1
ATOM 1556 C CA . ASN A 1 192 ? 11.307 4.533 -19.934 1.00 87.81 192 ASN A CA 1
ATOM 1557 C C . ASN A 1 192 ? 12.077 4.440 -18.616 1.00 87.81 192 ASN A C 1
ATOM 1559 O O . ASN A 1 192 ? 12.759 5.384 -18.218 1.00 87.81 192 ASN A O 1
ATOM 1563 N N . LEU A 1 193 ? 11.965 3.285 -17.967 1.00 89.06 193 LEU A N 1
ATOM 1564 C CA . LEU A 1 193 ? 12.634 3.030 -16.703 1.00 89.06 193 LEU A CA 1
ATOM 1565 C C . LEU A 1 193 ? 14.159 2.982 -16.878 1.00 89.06 193 LEU A C 1
ATOM 1567 O O . LEU A 1 193 ? 14.655 2.230 -17.713 1.00 89.06 193 LEU A O 1
ATOM 1571 N N . ASP A 1 194 ? 14.872 3.733 -16.046 1.00 89.62 194 ASP A N 1
ATOM 1572 C CA . ASP A 1 194 ? 16.336 3.830 -15.991 1.00 89.62 194 ASP A CA 1
ATOM 1573 C C . ASP A 1 194 ? 16.900 3.562 -14.581 1.00 89.62 194 ASP A C 1
ATOM 1575 O O . ASP A 1 194 ? 18.014 3.965 -14.258 1.00 89.62 194 ASP A O 1
ATOM 1579 N N . VAL A 1 195 ? 16.120 2.879 -13.740 1.00 93.75 195 VAL A N 1
ATOM 1580 C CA . VAL A 1 195 ? 16.433 2.553 -12.340 1.00 93.75 195 VAL A CA 1
ATOM 1581 C C . VAL A 1 195 ? 16.215 1.063 -12.053 1.00 93.75 195 VAL A C 1
ATOM 1583 O O . VAL A 1 195 ? 15.705 0.333 -12.908 1.00 93.75 195 VAL A O 1
ATOM 1586 N N . ALA A 1 196 ? 16.518 0.636 -10.822 1.00 95.62 196 ALA A N 1
ATOM 1587 C CA . ALA A 1 196 ? 16.315 -0.716 -10.309 1.00 95.62 196 ALA A CA 1
ATOM 1588 C C . ALA A 1 196 ? 17.176 -1.796 -10.983 1.00 95.62 196 ALA A C 1
ATOM 1590 O O . ALA A 1 196 ? 16.729 -2.924 -11.183 1.00 95.62 196 ALA A O 1
ATOM 1591 N N . ASP A 1 197 ? 18.417 -1.468 -11.333 1.00 93.50 197 ASP A N 1
ATOM 1592 C CA . ASP A 1 197 ? 19.371 -2.368 -11.989 1.00 93.50 197 ASP A CA 1
ATOM 1593 C C . ASP A 1 197 ? 20.302 -3.105 -11.008 1.00 93.50 197 ASP A C 1
ATOM 1595 O O . ASP A 1 197 ? 21.133 -3.908 -11.432 1.00 93.50 197 ASP A O 1
ATOM 1599 N N . ASN A 1 198 ? 20.158 -2.893 -9.692 1.00 96.62 198 ASN A N 1
ATOM 1600 C CA . ASN A 1 198 ? 21.027 -3.533 -8.713 1.00 96.62 198 ASN A CA 1
ATOM 1601 C C . ASN A 1 198 ? 20.667 -5.027 -8.559 1.00 96.62 198 ASN A C 1
ATOM 1603 O O . ASN A 1 198 ? 19.541 -5.364 -8.173 1.00 96.62 198 ASN A O 1
ATOM 1607 N N . PRO A 1 199 ? 21.592 -5.964 -8.822 1.00 96.88 199 PRO A N 1
ATOM 1608 C CA . PRO A 1 199 ? 21.287 -7.389 -8.754 1.00 96.88 199 PRO A CA 1
ATOM 1609 C C . PRO A 1 199 ? 21.175 -7.927 -7.319 1.00 96.88 199 PRO A C 1
ATOM 1611 O O . PRO A 1 199 ? 20.591 -8.997 -7.126 1.00 96.88 199 PRO A O 1
ATOM 1614 N N . ASP A 1 200 ? 21.695 -7.192 -6.332 1.00 97.25 200 ASP A N 1
ATOM 1615 C CA . ASP A 1 200 ? 21.893 -7.642 -4.949 1.00 97.25 200 ASP A CA 1
ATOM 1616 C C . ASP A 1 200 ? 21.131 -6.804 -3.902 1.00 97.25 200 ASP A C 1
ATOM 1618 O O . ASP A 1 200 ? 21.047 -7.208 -2.742 1.00 97.25 200 ASP A O 1
ATOM 1622 N N . ASP A 1 201 ? 20.576 -5.645 -4.276 1.00 97.75 201 ASP A N 1
ATOM 1623 C CA . ASP A 1 201 ? 19.859 -4.750 -3.354 1.00 97.75 201 ASP A CA 1
ATOM 1624 C C . ASP A 1 201 ? 18.412 -4.505 -3.790 1.00 97.75 201 ASP A C 1
ATOM 1626 O O . ASP A 1 201 ? 18.055 -3.491 -4.397 1.00 97.75 201 ASP A O 1
ATOM 1630 N N . GLY A 1 202 ? 17.538 -5.441 -3.431 1.00 98.25 202 GLY A N 1
ATOM 1631 C CA . GLY A 1 202 ? 16.120 -5.336 -3.728 1.00 98.25 202 GLY A CA 1
ATOM 1632 C C . GLY A 1 202 ? 15.426 -4.237 -2.942 1.00 98.25 202 GLY A C 1
ATOM 1633 O O . GLY A 1 202 ? 14.383 -3.738 -3.367 1.00 98.25 202 GLY A O 1
ATOM 1634 N N . ASN A 1 203 ? 15.998 -3.820 -1.812 1.00 98.25 203 ASN A N 1
ATOM 1635 C CA . ASN A 1 203 ? 15.448 -2.744 -1.007 1.00 98.25 203 ASN A CA 1
ATOM 1636 C C . ASN A 1 203 ? 15.656 -1.394 -1.708 1.00 98.25 203 ASN A C 1
ATOM 1638 O O . ASN A 1 203 ? 14.713 -0.604 -1.790 1.00 98.25 203 ASN A O 1
ATOM 1642 N N . LEU A 1 204 ? 16.847 -1.163 -2.273 1.00 98.12 204 LEU A N 1
ATOM 1643 C CA . LEU A 1 204 ? 17.122 -0.022 -3.146 1.00 98.12 204 LEU A CA 1
ATOM 1644 C C . LEU A 1 204 ? 16.239 -0.052 -4.397 1.00 98.12 204 LEU A C 1
ATOM 1646 O O . LEU A 1 204 ? 15.515 0.912 -4.635 1.00 98.12 204 LEU A O 1
ATOM 1650 N N . ASN A 1 205 ? 16.212 -1.168 -5.130 1.00 98.19 205 ASN A N 1
ATOM 1651 C CA . ASN A 1 205 ? 15.394 -1.286 -6.341 1.00 98.19 205 ASN A CA 1
ATOM 1652 C C . ASN A 1 205 ? 13.913 -1.000 -6.061 1.00 98.19 205 ASN A C 1
ATOM 1654 O O . ASN A 1 205 ? 13.267 -0.235 -6.769 1.00 98.19 205 ASN A O 1
ATOM 1658 N N . THR A 1 206 ? 13.357 -1.581 -4.992 1.00 98.25 206 THR A N 1
ATOM 1659 C CA . THR A 1 206 ? 11.954 -1.356 -4.607 1.00 98.25 206 THR A CA 1
ATOM 1660 C C . THR A 1 206 ? 11.693 0.114 -4.285 1.00 98.25 206 THR A C 1
ATOM 1662 O O . THR A 1 206 ? 10.651 0.649 -4.666 1.00 98.25 206 THR A O 1
ATOM 1665 N N . TRP A 1 207 ? 12.631 0.776 -3.601 1.00 97.56 207 TRP A N 1
ATOM 1666 C CA . TRP A 1 207 ? 12.543 2.203 -3.302 1.00 97.56 207 TRP A CA 1
ATOM 1667 C C . TRP A 1 207 ? 12.538 3.056 -4.573 1.00 97.56 207 TRP A C 1
ATOM 1669 O O . TRP A 1 207 ? 11.719 3.968 -4.697 1.00 97.56 207 TRP A O 1
ATOM 1679 N N . GLU A 1 208 ? 13.426 2.760 -5.519 1.00 96.69 208 GLU A N 1
ATOM 1680 C CA . GLU A 1 208 ? 13.513 3.464 -6.796 1.00 96.69 208 GLU A CA 1
ATOM 1681 C C . GLU A 1 208 ? 12.246 3.273 -7.631 1.00 96.69 208 GLU A C 1
ATOM 1683 O O . GLU A 1 208 ? 11.656 4.259 -8.067 1.00 96.69 208 GLU A O 1
ATOM 1688 N N . LEU A 1 209 ? 11.764 2.032 -7.763 1.00 95.81 209 LEU A N 1
ATOM 1689 C CA . LEU A 1 209 ? 10.525 1.713 -8.479 1.00 95.81 209 LEU A CA 1
ATOM 1690 C C . LEU A 1 209 ? 9.316 2.424 -7.867 1.00 95.81 209 LEU A C 1
ATOM 1692 O O . LEU A 1 209 ? 8.528 3.031 -8.587 1.00 95.81 209 LEU A O 1
ATOM 1696 N N . TYR A 1 210 ? 9.174 2.394 -6.539 1.00 94.25 210 TYR A N 1
ATOM 1697 C CA . TYR A 1 210 ? 8.061 3.052 -5.851 1.00 94.25 210 TYR A CA 1
ATOM 1698 C C . TYR A 1 210 ? 8.029 4.566 -6.110 1.00 94.25 210 TYR A C 1
ATOM 1700 O O . TYR A 1 210 ? 6.960 5.151 -6.302 1.00 94.25 210 TYR A O 1
ATOM 1708 N N . ASN A 1 211 ? 9.202 5.204 -6.121 1.00 92.62 211 ASN A N 1
ATOM 1709 C CA . ASN A 1 211 ? 9.331 6.648 -6.302 1.00 92.62 211 ASN A CA 1
ATOM 1710 C C . ASN A 1 211 ? 9.444 7.075 -7.776 1.00 92.62 211 ASN A C 1
ATOM 1712 O O . ASN A 1 211 ? 9.399 8.277 -8.060 1.00 92.62 211 ASN A O 1
ATOM 1716 N N . PHE A 1 212 ? 9.559 6.130 -8.715 1.00 92.62 212 PHE A N 1
ATOM 1717 C CA . PHE A 1 212 ? 9.779 6.423 -10.126 1.00 92.62 212 PHE A CA 1
ATOM 1718 C C . PHE A 1 212 ? 8.634 7.255 -10.702 1.00 92.62 212 PHE A C 1
ATOM 1720 O O . PHE A 1 212 ? 7.478 6.828 -10.731 1.00 92.62 212 PHE A O 1
ATOM 1727 N N . ASN A 1 213 ? 8.965 8.476 -11.130 1.00 88.44 213 ASN A N 1
ATOM 1728 C CA . ASN A 1 213 ? 8.037 9.451 -11.707 1.00 88.44 213 ASN A CA 1
ATOM 1729 C C . ASN A 1 213 ? 6.741 9.673 -10.904 1.00 88.44 213 ASN A C 1
ATOM 1731 O O . ASN A 1 213 ? 5.755 10.153 -11.454 1.00 88.44 213 ASN A O 1
ATOM 1735 N N . GLY A 1 214 ? 6.724 9.355 -9.603 1.00 82.94 214 GLY A N 1
ATOM 1736 C CA . GLY A 1 214 ? 5.540 9.477 -8.750 1.00 82.94 214 GLY A CA 1
ATOM 1737 C C . GLY A 1 214 ? 4.375 8.553 -9.091 1.00 82.94 214 GLY A C 1
ATOM 1738 O O . GLY A 1 214 ? 3.260 8.822 -8.651 1.00 82.94 214 GLY A O 1
ATOM 1739 N N . ILE A 1 215 ? 4.606 7.472 -9.840 1.00 85.81 215 ILE A N 1
ATOM 1740 C CA . ILE A 1 215 ? 3.544 6.555 -10.279 1.00 85.81 215 ILE A CA 1
ATOM 1741 C C . ILE A 1 215 ? 2.755 6.005 -9.092 1.00 85.81 215 ILE A C 1
ATOM 1743 O O . ILE A 1 215 ? 1.528 5.966 -9.136 1.00 85.81 215 ILE A O 1
ATOM 1747 N N . SER A 1 216 ? 3.431 5.659 -7.993 1.00 82.75 216 SER A N 1
ATOM 1748 C CA . SER A 1 216 ? 2.739 5.194 -6.790 1.00 82.75 216 SER A CA 1
ATOM 1749 C C . SER A 1 216 ? 1.742 6.221 -6.238 1.00 82.75 216 SER A C 1
ATOM 1751 O O . SER A 1 216 ? 0.613 5.856 -5.905 1.00 82.75 216 SER A O 1
ATOM 1753 N N . ASP A 1 217 ? 2.095 7.509 -6.227 1.00 80.00 217 ASP A N 1
ATOM 1754 C CA . ASP A 1 217 ? 1.196 8.561 -5.747 1.00 80.00 217 ASP A CA 1
ATOM 1755 C C . ASP A 1 217 ? -0.008 8.747 -6.695 1.00 80.00 217 ASP A C 1
ATOM 1757 O O . ASP A 1 217 ? -1.148 8.879 -6.248 1.00 80.00 217 ASP A O 1
ATOM 1761 N N . VAL A 1 218 ? 0.227 8.711 -8.012 1.00 82.81 218 VAL A N 1
ATOM 1762 C CA . VAL A 1 218 ? -0.817 8.898 -9.039 1.00 82.81 218 VAL A CA 1
ATOM 1763 C C . VAL A 1 218 ? -1.830 7.760 -9.047 1.00 82.81 218 VAL A C 1
ATOM 1765 O O . VAL A 1 218 ? -3.004 7.953 -9.355 1.00 82.81 218 VAL A O 1
ATOM 1768 N N . THR A 1 219 ? -1.409 6.566 -8.658 1.00 79.38 219 THR A N 1
ATOM 1769 C CA . THR A 1 219 ? -2.320 5.426 -8.581 1.00 79.38 219 THR A CA 1
ATOM 1770 C C . THR A 1 219 ? -3.303 5.532 -7.418 1.00 79.38 219 THR A C 1
ATOM 1772 O O . THR A 1 219 ? -4.476 5.202 -7.579 1.00 79.38 219 THR A O 1
ATOM 1775 N N . GLY A 1 220 ? -2.872 6.083 -6.276 1.00 80.94 220 GLY A N 1
ATOM 1776 C CA . GLY A 1 220 ? -3.785 6.468 -5.197 1.00 80.94 220 GLY A CA 1
ATOM 1777 C C . GLY A 1 220 ? -4.756 7.567 -5.638 1.00 80.94 220 GLY A C 1
ATOM 1778 O O . GLY A 1 220 ? -5.945 7.502 -5.321 1.00 80.94 220 GLY A O 1
ATOM 1779 N N . LEU A 1 221 ? -4.271 8.524 -6.439 1.00 86.81 221 LEU A N 1
ATOM 1780 C CA . LEU A 1 221 ? -5.098 9.593 -6.995 1.00 86.81 221 LEU A CA 1
ATOM 1781 C C . LEU A 1 221 ? -6.232 9.058 -7.882 1.00 86.81 221 LEU A C 1
ATOM 1783 O O . LEU A 1 221 ? -7.346 9.556 -7.782 1.00 86.81 221 LEU A O 1
ATOM 1787 N N . MET A 1 222 ? -5.992 8.045 -8.720 1.00 89.69 222 MET A N 1
ATOM 1788 C CA . MET A 1 222 ? -7.043 7.461 -9.572 1.00 89.69 222 MET A CA 1
ATOM 1789 C C . MET A 1 222 ? -8.240 6.958 -8.755 1.00 89.69 222 MET A C 1
ATOM 1791 O O . MET A 1 222 ? -9.382 7.306 -9.051 1.00 89.69 222 MET A O 1
ATOM 1795 N N . THR A 1 223 ? -7.985 6.219 -7.674 1.00 86.75 223 THR A N 1
ATOM 1796 C CA . THR A 1 223 ? -9.047 5.747 -6.773 1.00 86.75 223 THR A CA 1
ATOM 1797 C C . THR A 1 223 ? -9.758 6.908 -6.071 1.00 86.75 223 THR A C 1
ATOM 1799 O O . THR A 1 223 ? -10.978 6.881 -5.907 1.00 86.75 223 THR A O 1
ATOM 1802 N N . GLN A 1 224 ? -9.024 7.956 -5.680 1.00 86.81 224 GLN A N 1
ATOM 1803 C CA . GLN A 1 224 ? -9.614 9.159 -5.077 1.00 86.81 224 GLN A CA 1
ATOM 1804 C C . GLN A 1 224 ? -10.507 9.925 -6.057 1.00 86.81 224 GLN A C 1
ATOM 1806 O O . GLN A 1 224 ? -11.604 10.334 -5.680 1.00 86.81 224 GLN A O 1
ATOM 1811 N N . LEU A 1 225 ? -10.086 10.078 -7.318 1.00 90.06 225 LEU A N 1
ATOM 1812 C CA . LEU A 1 225 ? -10.874 10.726 -8.370 1.00 90.06 225 LEU A CA 1
ATOM 1813 C C . LEU A 1 225 ? -12.255 10.077 -8.490 1.00 90.06 225 LEU A C 1
ATOM 1815 O O . LEU A 1 225 ? -13.268 10.778 -8.482 1.00 90.06 225 LEU A O 1
ATOM 1819 N N . GLU A 1 226 ? -12.300 8.746 -8.529 1.00 90.25 226 GLU A N 1
ATOM 1820 C CA . GLU A 1 226 ? -13.546 7.978 -8.598 1.00 90.25 226 GLU A CA 1
ATOM 1821 C C . GLU A 1 226 ? -14.365 8.090 -7.306 1.00 90.25 226 GLU A C 1
ATOM 1823 O O . GLU A 1 226 ? -15.574 8.324 -7.360 1.00 90.25 226 GLU A O 1
ATOM 1828 N N . ALA A 1 227 ? -13.721 8.025 -6.135 1.00 86.56 227 ALA A N 1
ATOM 1829 C CA . ALA A 1 227 ? -14.383 8.205 -4.839 1.00 86.56 227 ALA A CA 1
ATOM 1830 C C . ALA A 1 227 ? -15.015 9.600 -4.679 1.00 86.56 227 ALA A C 1
ATOM 1832 O O . ALA A 1 227 ? -16.049 9.759 -4.023 1.00 86.56 227 ALA A O 1
ATOM 1833 N N . TRP A 1 228 ? -14.434 10.623 -5.307 1.00 86.19 228 TRP A N 1
ATOM 1834 C CA . TRP A 1 228 ? -15.005 11.966 -5.364 1.00 86.19 228 TRP A CA 1
ATOM 1835 C C . TRP A 1 228 ? -16.140 12.105 -6.388 1.00 86.19 228 TRP A C 1
ATOM 1837 O O . TRP A 1 228 ? -16.763 13.167 -6.450 1.00 86.19 228 TRP A O 1
ATOM 1847 N N . GLY A 1 229 ? -16.446 11.059 -7.158 1.00 89.44 229 GLY A N 1
ATOM 1848 C CA . GLY A 1 229 ? -17.494 11.041 -8.180 1.00 89.44 229 GLY A CA 1
ATOM 1849 C C . GLY A 1 229 ? -17.002 11.355 -9.594 1.00 89.44 229 GLY A C 1
ATOM 1850 O O . GLY A 1 229 ? -17.824 11.636 -10.466 1.00 89.44 229 GLY A O 1
ATOM 1851 N N . GLY A 1 230 ? -15.686 11.335 -9.821 1.00 92.44 230 GLY A N 1
ATOM 1852 C CA . GLY A 1 230 ? -15.091 11.429 -11.148 1.00 92.44 230 GLY A CA 1
ATOM 1853 C C . GLY A 1 230 ? -15.472 10.230 -12.011 1.00 92.44 230 GLY A C 1
ATOM 1854 O O . GLY A 1 230 ? -15.427 9.089 -11.554 1.00 92.44 230 GLY A O 1
ATOM 1855 N N . LYS A 1 231 ? -15.859 10.484 -13.262 1.00 95.00 231 LYS A N 1
ATOM 1856 C CA . LYS A 1 231 ? -16.288 9.438 -14.200 1.00 95.00 231 LYS A CA 1
ATOM 1857 C C . LYS A 1 231 ? -15.189 9.204 -15.237 1.00 95.00 231 LYS A C 1
ATOM 1859 O O . LYS A 1 231 ? -14.931 10.123 -16.018 1.00 95.00 231 LYS A O 1
ATOM 1864 N N . PRO A 1 232 ? -14.535 8.033 -15.262 1.00 94.94 232 PRO A N 1
ATOM 1865 C CA . PRO A 1 232 ? -13.535 7.742 -16.279 1.00 94.94 232 PRO A CA 1
ATOM 1866 C C . PRO A 1 232 ? -14.187 7.576 -17.657 1.00 94.94 232 PRO A C 1
ATOM 1868 O O . PRO A 1 232 ? -15.278 7.020 -17.780 1.00 94.94 232 PRO A O 1
ATOM 1871 N N . ASP A 1 233 ? -13.504 8.036 -18.703 1.00 96.00 233 ASP A N 1
ATOM 1872 C CA . ASP A 1 233 ? -13.922 7.870 -20.098 1.00 96.00 233 ASP A CA 1
ATOM 1873 C C . ASP A 1 233 ? -13.819 6.416 -20.585 1.00 96.00 233 ASP A C 1
ATOM 1875 O O . ASP A 1 233 ? -14.519 6.018 -21.519 1.00 96.00 233 ASP A O 1
ATOM 1879 N N . LYS A 1 234 ? -12.967 5.613 -19.939 1.00 93.06 234 LYS A N 1
ATOM 1880 C CA . LYS A 1 234 ? -12.815 4.174 -20.176 1.00 93.06 234 LYS A CA 1
ATOM 1881 C C . LYS A 1 234 ? -12.176 3.460 -18.988 1.00 93.06 234 LYS A C 1
ATOM 1883 O O . LYS A 1 234 ? -11.546 4.076 -18.133 1.00 93.06 234 LYS A O 1
ATOM 1888 N N . HIS A 1 235 ? -12.250 2.134 -19.005 1.00 89.56 235 HIS A N 1
ATOM 1889 C CA . HIS A 1 235 ? -11.416 1.286 -18.159 1.00 89.56 235 HIS A CA 1
ATOM 1890 C C . HIS A 1 235 ? -10.082 1.000 -18.852 1.00 89.56 235 HIS A C 1
ATOM 1892 O O . HIS A 1 235 ? -10.051 0.679 -20.043 1.00 89.56 235 HIS A O 1
ATOM 1898 N N . LEU A 1 236 ? -8.980 1.118 -18.112 1.00 88.12 236 LEU A N 1
ATOM 1899 C CA . LEU A 1 236 ? -7.670 0.699 -18.600 1.00 88.12 236 LEU A CA 1
ATOM 1900 C C . LEU A 1 236 ? -7.583 -0.830 -18.607 1.00 88.12 236 LEU A C 1
ATOM 1902 O O . LEU A 1 236 ? -8.105 -1.491 -17.713 1.00 88.12 236 LEU A O 1
ATOM 1906 N N . ALA A 1 237 ? -6.904 -1.386 -19.613 1.00 82.75 237 ALA A N 1
ATOM 1907 C CA . ALA A 1 237 ? -6.701 -2.833 -19.727 1.00 82.75 237 ALA A CA 1
ATOM 1908 C C . ALA A 1 237 ? -5.857 -3.403 -18.573 1.00 82.75 237 ALA A C 1
ATOM 1910 O O . ALA A 1 237 ? -5.986 -4.574 -18.229 1.00 82.75 237 ALA A O 1
ATOM 1911 N N . GLN A 1 238 ? -5.014 -2.562 -17.972 1.00 83.50 238 GLN A N 1
ATOM 1912 C CA . GLN A 1 238 ? -4.206 -2.869 -16.802 1.00 83.50 238 GLN A CA 1
ATOM 1913 C C . GLN A 1 238 ? -4.348 -1.735 -15.787 1.00 83.50 238 GLN A C 1
ATOM 1915 O O . GLN A 1 238 ? -4.342 -0.560 -16.158 1.00 83.50 238 GLN A O 1
ATOM 1920 N N . ASN A 1 239 ? -4.427 -2.081 -14.503 1.00 85.00 239 ASN A N 1
ATOM 1921 C CA . ASN A 1 239 ? -4.377 -1.100 -13.432 1.00 85.00 239 ASN A CA 1
ATOM 1922 C C . ASN A 1 239 ? -2.916 -0.653 -13.202 1.00 85.00 239 ASN A C 1
ATOM 1924 O O . ASN A 1 239 ? -2.090 -1.471 -12.794 1.00 85.00 239 ASN A O 1
ATOM 1928 N N . PRO A 1 240 ? -2.557 0.624 -13.422 1.00 85.81 240 PRO A N 1
ATOM 1929 C CA . PRO A 1 240 ? -1.199 1.115 -13.174 1.00 85.81 240 PRO A CA 1
ATOM 1930 C C . PRO A 1 240 ? -0.812 1.077 -11.682 1.00 85.81 240 PRO A C 1
ATOM 1932 O O . PRO A 1 240 ? 0.370 1.174 -11.365 1.00 85.81 240 PRO A O 1
ATOM 1935 N N . ALA A 1 241 ? -1.784 0.912 -10.770 1.00 81.31 241 ALA A N 1
ATOM 1936 C CA . ALA A 1 241 ? -1.577 0.724 -9.328 1.00 81.31 241 ALA A CA 1
ATOM 1937 C C . ALA A 1 241 ? -1.091 -0.677 -8.948 1.00 81.31 241 ALA A C 1
ATOM 1939 O O . ALA A 1 241 ? -0.648 -0.902 -7.817 1.00 81.31 241 ALA A O 1
ATOM 1940 N N . GLU A 1 242 ? -1.232 -1.627 -9.863 1.00 87.88 242 GLU A N 1
ATOM 1941 C CA . GLU A 1 242 ? -0.956 -3.035 -9.636 1.00 87.88 242 GLU A CA 1
ATOM 1942 C C . GLU A 1 242 ? 0.376 -3.374 -10.285 1.00 87.88 242 GLU A C 1
ATOM 1944 O O . GLU A 1 242 ? 0.443 -3.754 -11.450 1.00 87.88 242 GLU A O 1
ATOM 1949 N N . TYR A 1 243 ? 1.451 -3.196 -9.523 1.00 92.81 243 TYR A N 1
ATOM 1950 C CA . TYR A 1 243 ? 2.788 -3.615 -9.917 1.00 92.81 243 TYR A CA 1
ATOM 1951 C C . TYR A 1 243 ? 3.551 -4.188 -8.725 1.00 92.81 243 TYR A C 1
ATOM 1953 O O . TYR A 1 243 ? 3.325 -3.792 -7.576 1.00 92.81 243 TYR A O 1
ATOM 1961 N N . ALA A 1 244 ? 4.456 -5.127 -9.007 1.00 95.81 244 ALA A N 1
ATOM 1962 C CA . ALA A 1 244 ? 5.095 -5.974 -8.001 1.00 95.81 244 ALA A CA 1
ATOM 1963 C C . ALA A 1 244 ? 5.724 -5.188 -6.836 1.00 95.81 244 ALA A C 1
ATOM 1965 O O . ALA A 1 244 ? 5.433 -5.461 -5.672 1.00 95.81 244 ALA A O 1
ATOM 1966 N N . ALA A 1 245 ? 6.531 -4.164 -7.135 1.00 96.12 245 ALA A N 1
ATOM 1967 C CA . ALA A 1 245 ? 7.206 -3.378 -6.103 1.00 96.12 245 ALA A CA 1
ATOM 1968 C C . ALA A 1 245 ? 6.225 -2.624 -5.185 1.00 96.12 245 ALA A C 1
ATOM 1970 O O . ALA A 1 245 ? 6.435 -2.586 -3.970 1.00 96.12 245 ALA A O 1
ATOM 1971 N N . ARG A 1 246 ? 5.119 -2.078 -5.719 1.00 94.25 246 ARG A N 1
ATOM 1972 C CA . ARG A 1 246 ? 4.129 -1.360 -4.900 1.00 94.25 246 ARG A CA 1
ATOM 1973 C C . ARG A 1 246 ? 3.482 -2.266 -3.872 1.00 94.25 246 ARG A C 1
ATOM 1975 O O . ARG A 1 246 ? 3.324 -1.847 -2.731 1.00 94.25 246 ARG A O 1
ATOM 1982 N N . LEU A 1 247 ? 3.156 -3.500 -4.228 1.00 93.50 247 LEU A N 1
ATOM 1983 C CA . LEU A 1 247 ? 2.542 -4.439 -3.286 1.00 93.50 247 LEU A CA 1
ATOM 1984 C C . LEU A 1 247 ? 3.442 -4.702 -2.088 1.00 93.50 247 LEU A C 1
ATOM 1986 O O . LEU A 1 247 ? 2.975 -4.662 -0.953 1.00 93.50 247 LEU A O 1
ATOM 1990 N N . CYS A 1 248 ? 4.744 -4.871 -2.326 1.00 96.69 248 CYS A N 1
ATOM 1991 C CA . CYS A 1 248 ? 5.713 -4.981 -1.246 1.00 96.69 248 CYS A CA 1
ATOM 1992 C C . CYS A 1 248 ? 5.776 -3.689 -0.419 1.00 96.69 248 CYS A C 1
ATOM 1994 O O . CYS A 1 248 ? 5.800 -3.753 0.806 1.00 96.69 248 CYS A O 1
ATOM 1996 N N . THR A 1 249 ? 5.725 -2.509 -1.051 1.00 96.12 249 THR A N 1
ATOM 1997 C CA . THR A 1 249 ? 5.721 -1.243 -0.300 1.00 96.12 249 THR A CA 1
ATOM 1998 C C . THR A 1 249 ? 4.481 -1.057 0.572 1.00 96.12 249 THR A C 1
ATOM 2000 O O . THR A 1 249 ? 4.623 -0.591 1.699 1.00 96.12 249 THR A O 1
ATOM 2003 N N . MET A 1 250 ? 3.295 -1.484 0.121 1.00 94.62 250 MET A N 1
ATOM 2004 C CA . MET A 1 250 ? 2.027 -1.353 0.859 1.00 94.62 250 MET A CA 1
ATOM 2005 C C . MET A 1 250 ? 1.980 -2.187 2.150 1.00 94.62 250 MET A C 1
ATOM 2007 O O . MET A 1 250 ? 1.131 -1.950 3.002 1.00 94.62 250 MET A O 1
ATOM 2011 N N . LYS A 1 251 ? 2.921 -3.120 2.327 1.00 96.50 251 LYS A N 1
ATOM 2012 C CA . LYS A 1 251 ? 3.107 -3.926 3.547 1.00 96.50 251 LYS A CA 1
ATOM 2013 C C . LYS A 1 251 ? 3.847 -3.172 4.658 1.00 96.50 251 LYS A C 1
ATOM 2015 O O . LYS A 1 251 ? 3.998 -3.684 5.767 1.00 96.50 251 LYS A O 1
ATOM 2020 N N . ASN A 1 252 ? 4.327 -1.964 4.372 1.00 98.00 252 ASN A N 1
ATOM 2021 C CA . ASN A 1 252 ? 5.075 -1.133 5.306 1.00 98.00 252 ASN A CA 1
ATOM 2022 C C . ASN A 1 252 ? 4.193 -0.097 5.993 1.00 98.00 252 ASN A C 1
ATOM 2024 O O . ASN A 1 252 ? 3.089 0.226 5.562 1.00 98.00 252 ASN A O 1
ATOM 2028 N N . LYS A 1 253 ? 4.754 0.486 7.048 1.00 97.12 253 LYS A N 1
ATOM 2029 C CA . LYS A 1 253 ? 4.219 1.686 7.672 1.00 97.12 253 LYS A CA 1
ATOM 2030 C C . LYS A 1 253 ? 4.458 2.918 6.797 1.00 97.12 253 LYS A C 1
ATOM 2032 O O . LYS A 1 253 ? 5.578 3.195 6.371 1.00 97.12 253 LYS A O 1
ATOM 2037 N N . PHE A 1 254 ? 3.422 3.726 6.649 1.00 97.69 254 PHE A N 1
ATOM 2038 C CA . PHE A 1 254 ? 3.456 5.038 6.022 1.00 97.69 254 PHE A CA 1
ATOM 2039 C C . PHE A 1 254 ? 3.257 6.139 7.062 1.00 97.69 254 PHE A C 1
ATOM 2041 O O . PHE A 1 254 ? 2.762 5.922 8.169 1.00 97.69 254 PHE A O 1
ATOM 2048 N N . ASN A 1 255 ? 3.641 7.346 6.678 1.00 97.25 255 ASN A N 1
ATOM 2049 C CA . ASN A 1 255 ? 3.291 8.578 7.363 1.00 97.25 255 ASN A CA 1
ATOM 2050 C C . ASN A 1 255 ? 2.383 9.411 6.461 1.00 97.25 255 ASN A C 1
ATOM 2052 O O . ASN A 1 255 ? 2.263 9.141 5.264 1.00 97.25 255 ASN A O 1
ATOM 2056 N N . LYS A 1 256 ? 1.779 10.457 7.016 1.00 94.38 256 LYS A N 1
ATOM 2057 C CA . LYS A 1 256 ? 1.084 11.473 6.221 1.00 94.38 256 LYS A CA 1
ATOM 2058 C C . LYS A 1 256 ? 1.836 12.798 6.206 1.00 94.38 256 LYS A C 1
ATOM 2060 O O . LYS A 1 256 ? 2.337 13.254 7.231 1.00 94.38 256 LYS A O 1
ATOM 2065 N N . GLU A 1 257 ? 1.866 13.443 5.048 1.00 92.75 257 GLU A N 1
ATOM 2066 C CA . GLU A 1 257 ? 2.395 14.797 4.887 1.00 92.75 257 GLU A CA 1
ATOM 2067 C C . GLU A 1 257 ? 1.261 15.765 4.562 1.00 92.75 257 GLU A C 1
ATOM 2069 O O . GLU A 1 257 ? 0.396 15.468 3.738 1.00 92.75 257 GLU A O 1
ATOM 2074 N N . LEU A 1 258 ? 1.255 16.913 5.240 1.00 92.12 258 LEU A N 1
ATOM 2075 C CA . LEU A 1 258 ? 0.296 17.984 5.001 1.00 92.12 258 LEU A CA 1
ATOM 2076 C C . LEU A 1 258 ? 0.627 18.682 3.678 1.00 92.12 258 LEU A C 1
ATOM 2078 O O . LEU A 1 258 ? 1.713 19.234 3.534 1.00 92.12 258 LEU A O 1
ATOM 2082 N N . LEU A 1 259 ? -0.329 18.698 2.752 1.00 87.75 259 LEU A N 1
ATOM 2083 C CA . LEU A 1 259 ? -0.231 19.464 1.512 1.00 87.75 259 LEU A CA 1
ATOM 2084 C C . LEU A 1 259 ? -0.628 20.923 1.738 1.00 87.75 259 LEU A C 1
ATOM 2086 O O . LEU A 1 259 ? 0.114 21.831 1.378 1.00 87.75 259 LEU A O 1
ATOM 2090 N N . GLU A 1 260 ? -1.791 21.153 2.349 1.00 87.19 260 GLU A N 1
ATOM 2091 C CA . GLU A 1 260 ? -2.327 22.499 2.559 1.00 87.19 260 GLU A CA 1
ATOM 2092 C C . GLU A 1 260 ? -3.374 22.513 3.682 1.00 87.19 260 GLU A C 1
ATOM 2094 O O . GLU A 1 260 ? -3.925 21.473 4.060 1.00 87.19 260 GLU A O 1
ATOM 2099 N N . THR A 1 261 ? -3.639 23.702 4.227 1.00 86.69 261 THR A N 1
ATOM 2100 C CA . THR A 1 261 ? -4.729 23.973 5.174 1.00 86.69 261 THR A CA 1
ATOM 2101 C C . THR A 1 261 ? -5.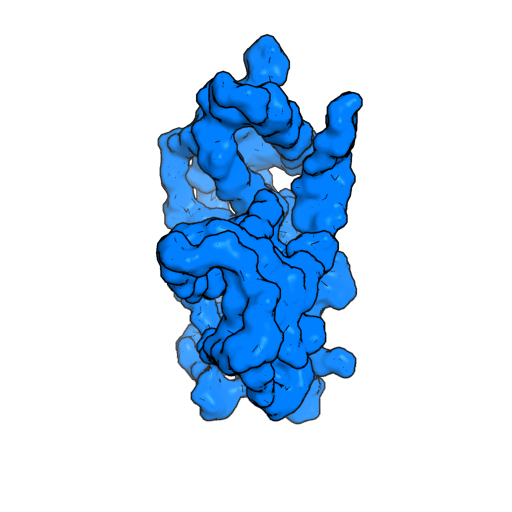606 25.100 4.627 1.00 86.69 261 THR A C 1
ATOM 2103 O O . THR A 1 261 ? -5.064 26.133 4.236 1.00 86.69 261 THR A O 1
ATOM 2106 N N . ASP A 1 262 ? -6.931 24.928 4.587 1.00 79.50 262 ASP A N 1
ATOM 2107 C CA . ASP A 1 262 ? -7.834 26.002 4.147 1.00 79.50 262 ASP A CA 1
ATOM 2108 C C . ASP A 1 262 ? -7.985 27.103 5.204 1.00 79.50 262 ASP A C 1
ATOM 2110 O O . ASP A 1 262 ? -7.572 26.981 6.359 1.00 79.50 262 ASP A O 1
ATOM 2114 N N . ALA A 1 263 ? -8.655 28.189 4.814 1.00 78.06 263 ALA A N 1
ATOM 2115 C CA . ALA A 1 263 ? -9.001 29.285 5.714 1.00 78.06 263 ALA A CA 1
ATOM 2116 C C . ALA A 1 263 ? -9.941 28.873 6.871 1.00 78.06 263 ALA A C 1
ATOM 2118 O O . ALA A 1 263 ? -10.054 29.612 7.847 1.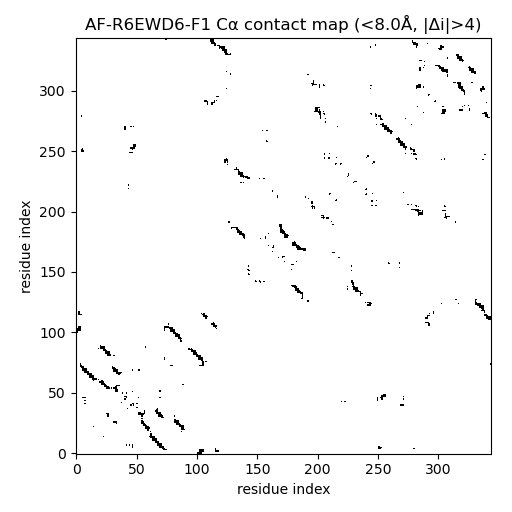00 78.06 263 ALA A O 1
ATOM 2119 N N . ALA A 1 264 ? -10.612 27.720 6.776 1.00 79.94 264 ALA A N 1
ATOM 2120 C CA . ALA A 1 264 ? -11.478 27.153 7.809 1.00 79.94 264 ALA A CA 1
ATOM 2121 C C . ALA A 1 264 ? -10.755 26.126 8.713 1.00 79.94 264 ALA A C 1
ATOM 2123 O O . ALA A 1 264 ? -11.367 25.586 9.634 1.00 79.94 264 ALA A O 1
ATOM 2124 N N . GLY A 1 265 ? -9.458 25.876 8.492 1.00 82.44 265 GLY A N 1
ATOM 2125 C CA . GLY A 1 265 ? -8.637 24.936 9.255 1.00 82.44 265 GLY A CA 1
ATOM 2126 C C . GLY A 1 265 ? -8.682 23.477 8.779 1.00 82.44 265 GLY A C 1
ATOM 2127 O O . GLY A 1 265 ? -8.074 22.620 9.427 1.00 82.44 265 GLY A O 1
ATOM 2128 N N . ASN A 1 266 ? -9.358 23.169 7.669 1.00 82.00 266 ASN A N 1
ATOM 2129 C CA . ASN A 1 266 ? -9.384 21.831 7.078 1.00 82.00 266 ASN A CA 1
ATOM 2130 C C . ASN A 1 266 ? -8.043 21.507 6.423 1.00 82.00 266 ASN A C 1
ATOM 2132 O O . ASN A 1 266 ? -7.445 22.351 5.760 1.00 82.00 266 ASN A O 1
ATOM 2136 N N . LYS A 1 267 ? -7.580 20.269 6.594 1.00 87.81 267 LYS A N 1
ATOM 2137 C CA . LYS A 1 267 ? -6.239 19.831 6.197 1.00 87.81 267 LYS A CA 1
ATOM 2138 C C . LYS A 1 267 ? -6.308 18.748 5.134 1.00 87.81 267 LYS A C 1
ATOM 2140 O O . LYS A 1 267 ? -7.077 17.800 5.270 1.00 87.81 267 LYS A O 1
ATOM 2145 N N . THR A 1 268 ? -5.443 18.867 4.138 1.00 85.81 268 THR A N 1
ATOM 2146 C CA . THR A 1 268 ? -5.303 17.898 3.049 1.00 85.81 268 THR A CA 1
ATOM 2147 C C . THR A 1 268 ? -3.961 17.189 3.166 1.00 85.81 268 THR A C 1
ATOM 2149 O O . THR A 1 268 ? -2.942 17.849 3.364 1.00 85.81 268 THR A O 1
ATOM 2152 N N . TYR A 1 269 ? -3.942 15.862 3.031 1.00 90.00 269 TYR A N 1
ATOM 2153 C CA . TYR A 1 269 ? -2.747 15.047 3.250 1.00 90.00 269 TYR A CA 1
ATOM 2154 C C . TYR A 1 269 ? -2.427 14.138 2.065 1.00 90.00 269 TYR A C 1
ATOM 2156 O O . TYR A 1 269 ? -3.323 13.756 1.318 1.00 90.00 269 TYR A O 1
ATOM 2164 N N . ARG A 1 270 ? -1.160 13.733 1.957 1.00 89.62 270 ARG A N 1
ATOM 2165 C CA . ARG A 1 270 ? -0.709 12.641 1.084 1.00 89.62 270 ARG A CA 1
ATOM 2166 C C . ARG A 1 270 ? 0.025 11.554 1.877 1.00 89.62 270 ARG A C 1
ATOM 2168 O O . ARG A 1 270 ? 0.611 11.881 2.916 1.00 89.62 270 ARG A O 1
ATOM 2175 N N . PRO A 1 271 ? 0.022 10.292 1.416 1.00 92.38 271 PRO A N 1
ATOM 2176 C CA . PRO A 1 271 ? 0.801 9.239 2.049 1.00 92.38 271 PRO A CA 1
ATOM 2177 C C . PRO A 1 271 ? 2.284 9.412 1.699 1.00 92.38 271 PRO A C 1
ATOM 2179 O O . PRO A 1 271 ? 2.634 9.824 0.595 1.00 92.38 271 PRO A O 1
ATOM 2182 N N . VAL A 1 272 ? 3.165 9.097 2.643 1.00 93.38 272 VAL A N 1
ATOM 2183 C CA . VAL A 1 272 ? 4.619 9.157 2.471 1.00 93.38 272 VAL A CA 1
ATOM 2184 C C . VAL A 1 2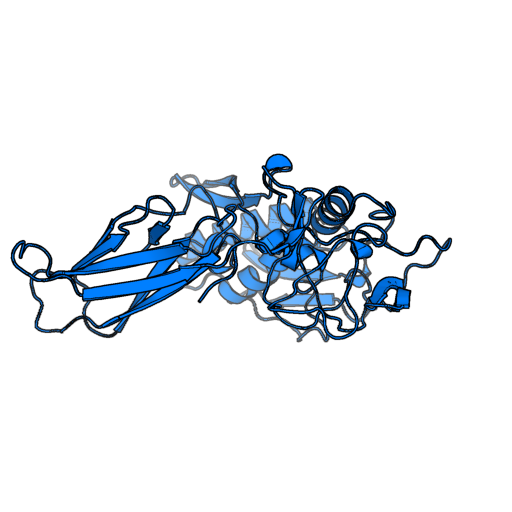72 ? 5.242 7.901 3.059 1.00 93.38 272 VAL A C 1
ATOM 2186 O O . VAL A 1 272 ? 5.150 7.651 4.263 1.00 93.38 272 VAL A O 1
ATOM 2189 N N . LEU A 1 273 ? 5.917 7.128 2.212 1.00 95.69 273 LEU A N 1
ATOM 2190 C CA . LEU A 1 273 ? 6.824 6.083 2.664 1.00 95.69 273 LEU A CA 1
ATOM 2191 C C . LEU A 1 273 ? 8.170 6.729 2.973 1.00 95.69 273 LEU A C 1
ATOM 2193 O O . LEU A 1 273 ? 8.847 7.209 2.068 1.00 95.69 273 LEU A O 1
ATOM 2197 N N . LYS A 1 274 ? 8.562 6.770 4.245 1.00 96.12 274 LYS A N 1
ATOM 2198 C CA . LYS A 1 274 ? 9.913 7.209 4.613 1.00 96.12 274 LYS A CA 1
ATOM 2199 C C . LYS A 1 274 ? 10.918 6.100 4.314 1.00 96.12 274 LYS A C 1
ATOM 2201 O O . LYS A 1 274 ? 10.567 4.921 4.383 1.00 96.12 274 LYS A O 1
ATOM 2206 N N . ARG A 1 275 ? 12.166 6.461 4.005 1.00 96.19 275 ARG A N 1
ATOM 2207 C CA . ARG A 1 275 ? 13.201 5.498 3.591 1.00 96.19 275 ARG A CA 1
ATOM 2208 C C . ARG A 1 275 ? 13.431 4.417 4.645 1.00 96.19 275 ARG A C 1
ATOM 2210 O O . ARG A 1 275 ? 13.574 3.251 4.288 1.00 96.19 275 ARG A O 1
ATOM 2217 N N . GLU A 1 276 ? 13.429 4.812 5.913 1.00 96.00 276 GLU A N 1
ATOM 2218 C CA . GLU A 1 276 ? 13.583 3.953 7.088 1.00 96.00 276 GLU A CA 1
ATOM 2219 C C . GLU A 1 276 ? 12.386 3.028 7.341 1.00 96.00 276 GLU A C 1
ATOM 2221 O O . GLU A 1 276 ? 12.528 2.024 8.033 1.00 96.00 276 GLU A O 1
ATOM 2226 N N . ASN A 1 277 ? 11.216 3.340 6.778 1.00 97.69 277 ASN A N 1
ATOM 2227 C CA . ASN A 1 277 ? 10.028 2.507 6.923 1.00 97.69 277 ASN A CA 1
ATOM 2228 C C . ASN A 1 277 ? 9.929 1.425 5.836 1.00 97.69 277 ASN A C 1
ATOM 2230 O O . ASN A 1 277 ? 9.118 0.519 5.997 1.00 97.69 277 ASN A O 1
ATOM 2234 N N . LEU A 1 278 ? 10.711 1.494 4.746 1.00 98.06 278 LEU A N 1
ATOM 2235 C CA . LEU A 1 278 ? 10.752 0.438 3.726 1.00 98.06 278 LEU A CA 1
ATOM 2236 C C . LEU A 1 278 ? 11.561 -0.759 4.251 1.00 98.06 278 LEU A C 1
ATOM 2238 O O . LEU A 1 278 ? 12.750 -0.906 3.958 1.00 98.06 278 LEU A O 1
ATOM 2242 N N . VAL A 1 279 ? 10.901 -1.611 5.032 1.00 97.69 279 VAL A N 1
ATOM 2243 C CA . VAL A 1 279 ? 11.475 -2.836 5.609 1.00 97.69 279 VAL A CA 1
ATOM 2244 C C . VAL A 1 279 ? 11.008 -4.096 4.884 1.00 97.69 279 VAL A C 1
ATOM 2246 O O . VAL A 1 279 ? 11.783 -5.041 4.785 1.00 97.69 279 VAL A O 1
ATOM 2249 N N . TRP A 1 280 ? 9.798 -4.085 4.325 1.00 98.12 280 TRP A N 1
ATOM 2250 C CA . TRP A 1 280 ? 9.264 -5.083 3.401 1.00 98.12 280 TRP A CA 1
ATOM 2251 C C . TRP A 1 280 ? 9.458 -4.612 1.962 1.00 98.12 280 TRP A C 1
ATOM 2253 O O . TRP A 1 280 ? 8.992 -3.536 1.587 1.00 98.12 280 TRP A O 1
ATOM 2263 N N . TYR A 1 281 ? 10.152 -5.403 1.154 1.00 98.31 281 TYR A N 1
ATOM 2264 C CA . TYR A 1 281 ? 10.554 -5.026 -0.196 1.00 98.31 281 TYR A CA 1
ATOM 2265 C C . TYR A 1 281 ? 10.550 -6.226 -1.147 1.00 98.31 281 TYR A C 1
ATOM 2267 O O . TYR A 1 281 ? 10.484 -7.375 -0.715 1.00 98.31 281 TYR A O 1
ATOM 2275 N N . LEU A 1 282 ? 10.589 -5.958 -2.450 1.00 98.19 282 LEU A N 1
ATOM 2276 C CA . LEU A 1 282 ? 10.693 -6.982 -3.484 1.00 98.19 282 LEU A CA 1
ATOM 2277 C C . LEU A 1 282 ? 12.177 -7.385 -3.623 1.00 98.19 282 LEU A C 1
ATOM 2279 O O . LEU A 1 282 ? 12.999 -6.523 -3.956 1.00 98.19 282 LEU A O 1
ATOM 2283 N N . PRO A 1 283 ? 12.560 -8.645 -3.353 1.00 97.88 283 PRO A N 1
ATOM 2284 C CA . PRO A 1 283 ? 13.959 -9.076 -3.413 1.00 97.88 283 PRO A CA 1
ATOM 2285 C C . PRO A 1 283 ? 14.559 -8.880 -4.809 1.00 97.88 283 PRO A C 1
ATOM 2287 O O . PRO A 1 283 ? 13.881 -9.084 -5.822 1.00 97.88 283 PRO A O 1
ATOM 2290 N N . ALA A 1 284 ? 15.837 -8.505 -4.866 1.00 98.25 284 ALA A N 1
ATOM 2291 C CA . ALA A 1 284 ? 16.587 -8.482 -6.118 1.00 98.25 284 ALA A CA 1
ATOM 2292 C C . ALA A 1 284 ? 16.863 -9.906 -6.622 1.00 98.25 284 ALA A C 1
ATOM 2294 O O . ALA A 1 284 ? 16.693 -10.892 -5.896 1.00 98.25 284 ALA A O 1
ATOM 2295 N N . LYS A 1 285 ? 17.290 -10.035 -7.881 1.00 97.12 285 LYS A N 1
ATOM 2296 C CA . LYS A 1 285 ? 17.456 -11.349 -8.517 1.00 97.12 285 LYS A CA 1
ATOM 2297 C C . LYS A 1 285 ? 18.424 -12.282 -7.781 1.00 97.12 285 LYS A C 1
ATOM 2299 O O . LYS A 1 285 ? 18.146 -13.479 -7.713 1.00 97.12 285 LYS A O 1
ATOM 2304 N N . ASN A 1 286 ? 19.500 -11.757 -7.192 1.00 95.88 286 ASN A N 1
ATOM 2305 C CA . ASN A 1 286 ? 20.454 -12.561 -6.426 1.00 95.88 286 ASN A CA 1
ATOM 2306 C C . ASN A 1 286 ? 20.010 -12.748 -4.967 1.00 95.88 286 ASN A C 1
ATOM 2308 O O . ASN A 1 286 ? 20.381 -13.733 -4.334 1.00 95.88 286 ASN A O 1
ATOM 2312 N N . GLU A 1 287 ? 19.166 -11.859 -4.431 1.00 96.00 287 GLU A N 1
ATOM 2313 C CA . GLU A 1 287 ? 18.550 -12.070 -3.117 1.00 96.00 287 GLU A CA 1
ATOM 2314 C C . GLU A 1 287 ? 17.504 -13.188 -3.150 1.00 96.00 287 GLU A C 1
ATOM 2316 O O . GLU A 1 287 ? 17.323 -13.891 -2.156 1.00 96.00 287 GLU A O 1
ATOM 2321 N N . PHE A 1 288 ? 16.829 -13.391 -4.287 1.00 94.69 288 PHE A N 1
ATOM 2322 C CA . PHE A 1 288 ? 15.705 -14.322 -4.372 1.00 94.69 288 PHE A CA 1
ATOM 2323 C C . PHE A 1 288 ? 16.100 -15.770 -4.048 1.00 94.69 288 PHE A C 1
ATOM 2325 O O . PHE A 1 288 ? 15.320 -16.500 -3.443 1.00 94.69 288 PHE A O 1
ATOM 2332 N N . SER A 1 289 ? 17.334 -16.194 -4.346 1.00 91.69 289 SER A N 1
ATOM 2333 C CA . SER A 1 289 ? 17.800 -17.541 -3.976 1.00 91.69 289 SER A CA 1
ATOM 2334 C C . SER A 1 289 ? 17.845 -17.799 -2.467 1.00 91.69 289 SER A C 1
ATOM 2336 O O . SER A 1 289 ? 17.906 -18.953 -2.052 1.00 91.69 289 SER A O 1
ATOM 2338 N N . MET A 1 290 ? 17.813 -16.747 -1.647 1.00 93.38 290 MET A N 1
ATOM 2339 C CA . MET A 1 290 ? 17.769 -16.840 -0.188 1.00 93.38 290 MET A CA 1
ATOM 2340 C C . MET A 1 290 ? 16.338 -16.909 0.371 1.00 93.38 290 MET A C 1
ATOM 2342 O O . MET A 1 290 ? 16.163 -17.096 1.578 1.00 93.38 290 MET A O 1
ATOM 2346 N N . VAL A 1 291 ? 15.320 -16.741 -0.480 1.00 94.69 291 VAL A N 1
ATOM 2347 C CA . VAL A 1 291 ? 13.901 -16.757 -0.106 1.00 94.69 291 VAL A CA 1
ATOM 2348 C C . VAL A 1 291 ? 13.441 -18.198 0.048 1.00 94.69 291 VAL A C 1
ATOM 2350 O O . VAL A 1 291 ? 13.310 -18.934 -0.930 1.00 94.69 291 VAL A O 1
ATOM 2353 N N . VAL A 1 292 ? 13.201 -18.606 1.293 1.00 91.50 292 VAL A N 1
ATOM 2354 C CA . VAL A 1 292 ? 12.807 -19.975 1.635 1.00 91.50 292 VAL A CA 1
ATOM 2355 C C . VAL A 1 292 ? 11.693 -19.951 2.674 1.00 91.50 292 VAL A C 1
ATOM 2357 O O . VAL A 1 292 ? 11.803 -19.293 3.709 1.00 91.50 292 VAL A O 1
ATOM 2360 N N . ASP A 1 293 ? 10.645 -20.728 2.418 1.00 94.25 293 ASP A N 1
ATOM 2361 C CA . ASP A 1 293 ? 9.625 -21.092 3.397 1.00 94.25 293 ASP A CA 1
ATOM 2362 C C . ASP A 1 293 ? 9.307 -22.583 3.241 1.00 94.25 293 ASP A C 1
ATOM 2364 O O . ASP A 1 293 ? 8.959 -23.045 2.157 1.00 94.25 293 ASP A O 1
ATOM 2368 N N . ASN A 1 294 ? 9.491 -23.353 4.314 1.00 92.38 294 ASN A N 1
ATOM 2369 C CA . ASN A 1 294 ? 9.241 -24.796 4.308 1.00 92.38 294 ASN A CA 1
ATOM 2370 C C . ASN A 1 294 ? 7.766 -25.140 4.563 1.00 92.38 294 ASN A C 1
ATOM 2372 O O . ASN A 1 294 ? 7.324 -26.232 4.215 1.00 92.38 294 ASN A O 1
ATOM 2376 N N . GLU A 1 295 ? 7.019 -24.237 5.196 1.00 93.69 295 GLU A N 1
ATOM 2377 C CA . GLU A 1 295 ? 5.598 -24.410 5.504 1.00 93.69 295 GLU A CA 1
ATOM 2378 C C . GLU A 1 295 ? 4.723 -23.888 4.356 1.00 93.69 295 GLU A C 1
ATOM 2380 O O . GLU A 1 295 ? 3.723 -24.516 4.012 1.00 93.69 295 GLU A O 1
ATOM 2385 N N . TYR A 1 296 ? 5.136 -22.782 3.727 1.00 93.38 296 TYR A N 1
ATOM 2386 C CA . TYR A 1 296 ? 4.462 -22.141 2.592 1.00 93.38 296 TYR A CA 1
ATOM 2387 C C . TYR A 1 296 ? 5.418 -21.987 1.397 1.00 93.38 296 TYR A C 1
ATOM 2389 O O . TYR A 1 296 ? 5.804 -20.864 1.048 1.00 93.38 296 TYR A O 1
ATOM 2397 N N . PRO A 1 297 ? 5.825 -23.107 0.769 1.00 92.81 297 PRO A N 1
ATOM 2398 C CA . PRO A 1 297 ? 6.869 -23.117 -0.245 1.00 92.81 297 PRO A CA 1
ATOM 2399 C C . PRO A 1 297 ? 6.519 -22.287 -1.476 1.00 92.81 297 PRO A C 1
ATOM 2401 O O . PRO A 1 297 ? 5.357 -22.122 -1.850 1.00 92.81 297 PRO A O 1
ATOM 2404 N N . LEU A 1 298 ? 7.570 -21.806 -2.138 1.00 91.81 298 LEU A N 1
ATOM 2405 C CA . LEU A 1 298 ? 7.464 -21.106 -3.409 1.00 91.81 298 LEU A CA 1
ATOM 2406 C C . LEU A 1 298 ? 6.939 -22.055 -4.496 1.00 91.81 298 LEU A C 1
ATOM 2408 O O . LEU A 1 298 ? 7.448 -23.164 -4.667 1.00 91.81 298 LEU A O 1
ATOM 2412 N N . THR A 1 299 ? 5.946 -21.607 -5.262 1.00 90.31 299 THR A N 1
ATOM 2413 C CA . THR A 1 299 ? 5.337 -22.376 -6.353 1.00 90.31 299 THR A CA 1
ATOM 2414 C C . THR A 1 299 ? 5.212 -21.530 -7.620 1.00 90.31 299 THR A C 1
ATOM 2416 O O . THR A 1 299 ? 4.403 -20.614 -7.705 1.00 90.31 299 THR A O 1
ATOM 2419 N N . GLY A 1 300 ? 6.006 -21.858 -8.642 1.00 93.38 300 GLY A N 1
ATOM 2420 C CA . GLY A 1 300 ? 5.990 -21.169 -9.937 1.00 93.38 300 GLY A CA 1
ATOM 2421 C C . GLY A 1 300 ? 6.980 -20.009 -10.043 1.00 93.38 300 GLY A C 1
ATOM 2422 O O . GLY A 1 300 ? 8.003 -19.981 -9.360 1.00 93.38 300 GLY A O 1
ATOM 2423 N N . ASP A 1 301 ? 6.688 -19.094 -10.964 1.00 96.88 301 ASP A N 1
ATOM 2424 C CA . ASP A 1 301 ? 7.528 -17.946 -11.297 1.00 96.88 301 ASP A CA 1
ATOM 2425 C C . ASP A 1 301 ? 7.198 -16.727 -10.429 1.00 96.88 301 ASP A C 1
ATOM 2427 O O . ASP A 1 301 ? 6.028 -16.371 -10.246 1.00 96.88 301 ASP A O 1
ATOM 2431 N N . TYR A 1 302 ? 8.247 -16.053 -9.961 1.00 97.62 302 TYR A N 1
ATOM 2432 C CA . TYR A 1 302 ? 8.163 -14.869 -9.116 1.00 97.62 302 TYR A CA 1
ATOM 2433 C C . TYR A 1 302 ? 8.838 -13.673 -9.761 1.00 97.62 302 TYR A C 1
ATOM 2435 O O . TYR A 1 302 ? 9.904 -13.806 -10.360 1.00 97.62 302 TYR A O 1
ATOM 2443 N N . TRP A 1 303 ? 8.270 -12.486 -9.584 1.00 98.25 303 TRP A N 1
ATOM 2444 C CA . TRP A 1 303 ? 8.989 -11.263 -9.912 1.00 98.25 303 TRP A CA 1
ATOM 2445 C C . TRP A 1 303 ? 10.134 -11.004 -8.935 1.00 98.25 303 TRP A C 1
ATOM 2447 O O . TRP A 1 303 ? 9.984 -11.159 -7.726 1.00 98.25 303 TRP A O 1
ATOM 2457 N N . THR A 1 304 ? 11.261 -10.547 -9.475 1.00 98.25 304 THR A N 1
ATOM 2458 C CA . THR A 1 304 ? 12.335 -9.897 -8.711 1.00 98.25 304 THR A CA 1
ATOM 2459 C C . THR A 1 304 ? 12.232 -8.385 -8.909 1.00 98.25 304 THR A C 1
ATOM 2461 O O . THR A 1 304 ? 11.548 -7.922 -9.824 1.00 98.25 304 THR A O 1
ATOM 2464 N N . SER A 1 305 ? 12.904 -7.589 -8.084 1.00 98.25 305 SER A N 1
ATOM 2465 C CA . SER A 1 305 ? 12.934 -6.131 -8.264 1.00 98.25 305 SER A CA 1
ATOM 2466 C C . SER A 1 305 ? 1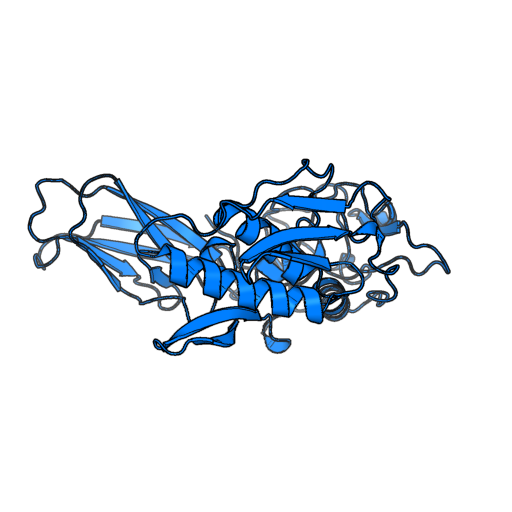3.926 -5.653 -9.320 1.00 98.25 305 SER A C 1
ATOM 2468 O O . SER A 1 305 ? 13.889 -4.480 -9.670 1.00 98.25 305 SER A O 1
ATOM 2470 N N . THR A 1 306 ? 14.783 -6.532 -9.842 1.00 98.19 306 THR A N 1
ATOM 2471 C CA . THR A 1 306 ? 15.844 -6.156 -10.779 1.00 98.19 306 THR A CA 1
ATOM 2472 C C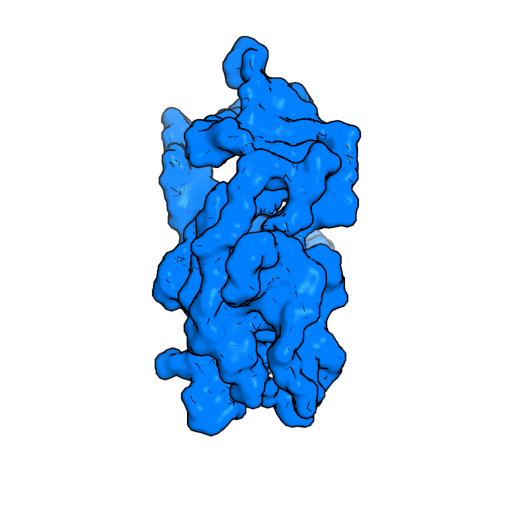 . THR A 1 306 ? 15.284 -5.996 -12.199 1.00 98.19 306 THR A C 1
ATOM 2474 O O . THR A 1 306 ? 14.749 -6.942 -12.790 1.00 98.19 306 THR A O 1
ATOM 2477 N N . ALA A 1 307 ? 15.409 -4.792 -12.755 1.00 96.88 307 ALA A N 1
ATOM 2478 C CA . ALA A 1 307 ? 15.153 -4.483 -14.156 1.00 96.88 307 ALA A CA 1
ATOM 2479 C C . ALA A 1 307 ? 16.148 -5.213 -15.077 1.00 96.88 307 ALA A C 1
ATOM 2481 O O . ALA A 1 307 ? 17.164 -5.744 -14.628 1.00 96.88 307 ALA A O 1
ATOM 2482 N N . SER A 1 308 ? 15.852 -5.279 -16.378 1.00 95.50 308 SER A N 1
ATOM 2483 C CA . SER A 1 308 ? 16.786 -5.881 -17.334 1.00 95.50 308 SER A CA 1
ATOM 2484 C C . SER A 1 308 ? 18.114 -5.120 -17.354 1.00 95.50 308 SER A C 1
ATOM 2486 O O . SER A 1 308 ? 18.149 -3.907 -17.525 1.00 95.50 308 SER A O 1
ATOM 2488 N N . GLU A 1 309 ? 19.214 -5.857 -17.219 1.00 90.31 309 GLU A N 1
ATOM 2489 C CA . GLU A 1 309 ? 20.581 -5.331 -17.360 1.00 90.31 309 GLU A CA 1
ATOM 2490 C C . GLU A 1 309 ? 21.027 -5.301 -18.834 1.00 90.31 309 GLU A C 1
ATOM 2492 O O . GLU A 1 309 ? 22.139 -4.879 -19.157 1.00 90.31 309 GLU A O 1
ATOM 2497 N N . VAL A 1 310 ? 20.185 -5.795 -19.749 1.00 90.38 310 VAL A N 1
ATOM 2498 C CA . VAL A 1 310 ? 20.469 -5.790 -21.183 1.00 90.38 310 VAL A CA 1
ATOM 2499 C C . VAL A 1 310 ? 20.277 -4.375 -21.715 1.00 90.38 310 VAL A C 1
ATOM 2501 O O . VAL A 1 310 ? 19.209 -3.779 -21.592 1.00 90.38 310 VAL A O 1
ATOM 2504 N N . VAL A 1 311 ? 21.321 -3.835 -22.343 1.00 85.38 311 VAL A N 1
ATOM 2505 C CA . VAL A 1 311 ? 21.309 -2.476 -22.894 1.00 85.38 311 VAL A CA 1
ATOM 2506 C C . VAL A 1 311 ? 20.121 -2.301 -23.851 1.00 85.38 311 VAL A C 1
ATOM 2508 O O . VAL A 1 311 ? 19.969 -3.063 -24.804 1.00 85.38 311 VAL A O 1
ATOM 2511 N N . HIS A 1 312 ? 19.310 -1.268 -23.604 1.00 84.69 312 HIS A N 1
ATOM 2512 C CA . HIS A 1 312 ? 18.087 -0.919 -24.346 1.00 84.69 312 HIS A CA 1
ATOM 2513 C C . HIS A 1 312 ? 16.892 -1.878 -24.198 1.00 84.69 312 HIS A C 1
ATOM 2515 O O . HIS A 1 312 ? 15.891 -1.700 -24.896 1.00 84.69 312 HIS A O 1
ATOM 2521 N N . ASP A 1 313 ? 16.939 -2.845 -23.282 1.00 91.19 313 ASP A N 1
ATOM 2522 C CA . ASP A 1 313 ? 15.782 -3.681 -22.964 1.00 91.19 313 ASP A CA 1
ATOM 2523 C C . ASP A 1 313 ? 14.854 -2.997 -21.948 1.00 91.19 313 ASP A C 1
ATOM 2525 O O . ASP A 1 313 ? 15.003 -3.114 -20.732 1.00 91.19 313 ASP A O 1
ATOM 2529 N N . ASN A 1 314 ? 13.857 -2.287 -22.474 1.00 88.56 314 ASN A N 1
ATOM 2530 C CA . ASN A 1 314 ? 12.839 -1.606 -21.670 1.00 88.56 314 ASN A CA 1
ATOM 2531 C C . ASN A 1 314 ? 11.555 -2.433 -21.494 1.00 88.56 314 ASN A C 1
ATOM 2533 O O . ASN A 1 314 ? 10.607 -1.963 -20.865 1.00 88.56 314 ASN A O 1
ATOM 2537 N N . GLU A 1 315 ? 11.499 -3.646 -22.051 1.00 94.81 315 GLU A N 1
ATOM 2538 C CA . GLU A 1 315 ? 10.284 -4.468 -22.053 1.00 94.81 315 GLU A CA 1
ATOM 2539 C C . GLU A 1 315 ? 10.308 -5.576 -21.002 1.00 94.81 315 GLU A C 1
ATOM 2541 O O . GLU A 1 315 ? 9.241 -6.025 -20.570 1.00 94.81 315 GLU A O 1
ATOM 2546 N N . ASN A 1 316 ? 11.498 -6.012 -20.581 1.00 97.06 316 ASN A N 1
ATOM 2547 C CA . ASN A 1 316 ? 11.657 -7.146 -19.681 1.00 97.06 316 ASN A CA 1
ATOM 2548 C C . ASN A 1 316 ? 12.238 -6.750 -18.319 1.00 97.06 316 ASN A C 1
ATOM 2550 O O . ASN A 1 316 ? 12.853 -5.692 -18.136 1.00 97.06 316 ASN A O 1
ATOM 2554 N N . SER A 1 317 ? 12.023 -7.639 -17.355 1.00 98.00 317 SER A N 1
ATOM 2555 C CA . SER A 1 317 ? 12.632 -7.609 -16.026 1.00 98.00 317 SER A CA 1
ATOM 2556 C C . SER A 1 317 ? 12.951 -9.030 -15.577 1.00 98.00 317 SER A C 1
ATOM 2558 O O . SER A 1 317 ? 12.470 -10.002 -16.168 1.00 98.00 317 SER A O 1
ATOM 2560 N N . TYR A 1 318 ? 13.778 -9.172 -14.543 1.00 98.25 318 TYR A N 1
ATOM 2561 C CA . TYR A 1 318 ? 14.130 -10.495 -14.047 1.00 98.25 318 TYR A CA 1
ATOM 2562 C C . TYR A 1 318 ? 12.978 -11.113 -13.248 1.00 98.25 318 TYR A C 1
ATOM 2564 O O . TYR A 1 318 ? 12.489 -10.542 -12.268 1.00 98.25 318 TYR A O 1
ATOM 2572 N N . LYS A 1 319 ? 12.595 -12.328 -13.638 1.00 98.19 319 LYS A N 1
ATOM 2573 C CA . LYS A 1 319 ? 11.833 -13.272 -12.821 1.00 98.19 319 LYS A CA 1
ATOM 2574 C C . LYS A 1 319 ? 12.756 -14.315 -12.202 1.00 98.19 319 LYS A C 1
ATOM 2576 O O . LYS A 1 319 ? 13.856 -14.552 -12.700 1.00 98.19 319 LYS A O 1
ATOM 2581 N N . TYR A 1 320 ? 12.282 -14.979 -11.158 1.00 97.75 320 TYR A N 1
ATOM 2582 C CA . TYR A 1 320 ? 12.947 -16.092 -10.498 1.00 97.75 320 TYR A CA 1
ATOM 2583 C C . TYR A 1 320 ? 12.045 -17.326 -10.490 1.00 97.75 320 TYR A C 1
ATOM 2585 O O . TYR A 1 320 ? 10.870 -17.245 -10.132 1.00 97.75 320 TYR A O 1
ATOM 2593 N N . LEU A 1 321 ? 12.614 -18.476 -10.849 1.00 96.00 321 LEU A N 1
ATOM 2594 C CA . LEU A 1 321 ? 11.970 -19.780 -10.727 1.00 96.00 321 LEU A CA 1
ATOM 2595 C C . LEU A 1 321 ? 12.783 -20.655 -9.774 1.00 96.00 321 LEU A C 1
ATOM 2597 O O . LEU A 1 321 ? 13.979 -20.881 -9.990 1.00 96.00 321 LEU A O 1
ATOM 2601 N N . TYR A 1 322 ? 12.130 -21.179 -8.736 1.00 87.75 322 TYR A N 1
ATOM 2602 C CA . TYR A 1 322 ? 12.782 -22.040 -7.749 1.00 87.75 322 TYR A CA 1
ATOM 2603 C C . TYR A 1 322 ? 13.470 -23.241 -8.420 1.00 87.75 322 TYR A C 1
ATOM 2605 O O . TYR A 1 322 ? 12.889 -23.923 -9.264 1.00 87.75 322 TYR A O 1
ATOM 2613 N N . GLY A 1 323 ? 14.740 -23.472 -8.077 1.00 85.25 323 GLY A N 1
ATOM 2614 C CA . GLY A 1 323 ? 15.578 -24.524 -8.665 1.00 85.25 323 GLY A CA 1
ATOM 2615 C C . GLY A 1 323 ? 16.120 -24.238 -10.075 1.00 85.25 323 GLY A C 1
ATOM 2616 O O . GLY A 1 323 ? 17.017 -24.951 -10.513 1.00 85.25 323 GLY A O 1
ATOM 2617 N N . SER A 1 324 ? 15.630 -23.201 -10.768 1.00 91.94 324 SER A N 1
ATOM 2618 C CA . SER A 1 324 ? 16.098 -22.815 -12.115 1.00 91.94 324 SER A CA 1
ATOM 2619 C C . SER A 1 324 ? 16.848 -21.478 -12.144 1.00 91.94 324 SER A C 1
ATOM 2621 O O . SER A 1 324 ? 17.681 -21.269 -13.021 1.00 91.94 324 SER A O 1
ATOM 2623 N N . GLY A 1 325 ? 16.600 -20.589 -11.178 1.00 94.44 325 GLY A N 1
ATOM 2624 C CA . GLY A 1 325 ? 17.285 -19.301 -11.054 1.00 94.44 325 GLY A CA 1
ATOM 2625 C C . GLY A 1 325 ? 16.586 -18.150 -11.780 1.00 94.44 325 GLY A C 1
ATOM 2626 O O . GLY A 1 325 ? 15.392 -18.214 -12.089 1.00 94.44 325 GLY A O 1
ATOM 2627 N N . ALA A 1 326 ? 17.337 -17.068 -12.003 1.00 96.88 326 ALA A N 1
ATOM 2628 C CA . ALA A 1 326 ? 16.828 -15.839 -12.599 1.00 96.88 326 ALA A CA 1
ATOM 2629 C C . ALA A 1 326 ? 16.827 -15.888 -14.137 1.00 96.88 326 ALA A C 1
ATOM 2631 O O . ALA A 1 326 ? 17.765 -16.381 -14.760 1.00 96.88 326 ALA A O 1
ATOM 2632 N N . SER A 1 327 ? 15.782 -15.342 -14.756 1.00 97.19 327 SER A N 1
ATOM 2633 C CA . SER A 1 327 ? 15.633 -15.221 -16.215 1.00 97.19 327 SER A CA 1
ATOM 2634 C C . SER A 1 327 ? 14.823 -13.972 -16.563 1.00 97.19 327 SER A C 1
ATOM 2636 O O . SER A 1 327 ? 14.122 -13.446 -15.702 1.00 97.19 327 SER A O 1
ATOM 2638 N N . LEU A 1 328 ? 14.925 -13.475 -17.796 1.00 97.81 328 LEU A N 1
ATOM 2639 C CA . LEU A 1 328 ? 14.125 -12.334 -18.249 1.00 97.81 328 LEU A CA 1
ATOM 2640 C C . LEU A 1 328 ? 12.710 -12.772 -18.631 1.00 97.81 328 LEU A C 1
ATOM 2642 O O . LEU A 1 328 ? 12.509 -13.851 -19.186 1.00 97.81 328 LEU A O 1
ATOM 2646 N N . GLU A 1 329 ? 11.746 -11.905 -18.349 1.00 98.31 329 GLU A N 1
ATOM 2647 C CA . GLU A 1 329 ? 10.343 -12.068 -18.714 1.00 98.31 329 GLU A CA 1
ATOM 2648 C C . GLU A 1 329 ? 9.720 -10.701 -18.996 1.00 98.31 329 GLU A C 1
ATOM 2650 O O . GLU A 1 329 ? 10.132 -9.687 -18.420 1.00 98.31 329 GLU A O 1
ATOM 2655 N N . LYS A 1 330 ? 8.706 -10.669 -19.864 1.00 97.12 330 LYS A N 1
ATOM 2656 C CA . LYS A 1 330 ? 8.048 -9.419 -20.240 1.00 97.12 330 LYS A CA 1
ATOM 2657 C C . LYS A 1 330 ? 7.328 -8.807 -19.038 1.00 97.12 330 LYS A C 1
ATOM 2659 O O . LYS A 1 330 ? 6.553 -9.478 -18.362 1.00 97.12 330 LYS A O 1
ATOM 2664 N N . ARG A 1 331 ? 7.505 -7.502 -18.803 1.00 95.62 331 ARG A N 1
ATOM 2665 C CA . ARG A 1 331 ? 6.977 -6.785 -17.619 1.00 95.62 331 ARG A CA 1
ATOM 2666 C C . ARG A 1 331 ? 5.454 -6.830 -17.466 1.00 95.62 331 ARG A C 1
ATOM 2668 O O . ARG A 1 331 ? 4.947 -6.628 -16.365 1.00 95.62 331 ARG A O 1
ATOM 2675 N N . THR A 1 332 ? 4.720 -7.088 -18.547 1.00 94.50 332 THR A N 1
ATOM 2676 C CA . THR A 1 332 ? 3.254 -7.239 -18.543 1.00 94.50 332 THR A CA 1
ATOM 2677 C C . THR A 1 332 ? 2.781 -8.628 -18.104 1.00 94.50 332 THR A C 1
ATOM 2679 O O . THR A 1 332 ? 1.584 -8.822 -17.912 1.00 94.50 332 THR A O 1
ATOM 2682 N N . THR A 1 333 ? 3.679 -9.607 -17.972 1.00 96.88 333 THR A N 1
ATOM 2683 C CA . THR A 1 333 ? 3.332 -10.969 -17.550 1.00 96.88 333 THR A CA 1
ATOM 2684 C C . THR A 1 333 ? 2.909 -10.984 -16.078 1.00 96.88 333 THR A C 1
ATOM 2686 O O . THR A 1 333 ? 3.553 -10.378 -15.225 1.00 96.88 333 THR A O 1
ATOM 2689 N N . LEU A 1 334 ? 1.821 -11.690 -15.761 1.00 96.62 334 LEU A N 1
ATOM 2690 C CA . LEU A 1 334 ? 1.320 -11.810 -14.391 1.00 96.62 334 LEU A CA 1
ATOM 2691 C C . LEU A 1 334 ? 2.033 -12.954 -13.658 1.00 96.62 334 LEU A C 1
ATOM 2693 O O . LEU A 1 334 ? 1.742 -14.125 -13.916 1.00 96.62 334 LEU A O 1
ATOM 2697 N N . LEU A 1 335 ? 2.934 -12.617 -12.734 1.00 97.44 335 LEU A N 1
ATOM 2698 C CA . LEU A 1 335 ? 3.705 -13.571 -11.924 1.00 97.44 335 LEU A CA 1
ATOM 2699 C C . LEU A 1 335 ? 3.449 -13.370 -10.430 1.00 97.44 335 LEU A C 1
ATOM 2701 O O . LEU A 1 335 ? 2.907 -12.344 -10.019 1.00 97.44 335 LEU A O 1
ATOM 2705 N N . ASN A 1 336 ? 3.844 -14.349 -9.618 1.00 97.00 336 ASN A N 1
ATOM 2706 C CA . ASN A 1 336 ? 3.720 -14.247 -8.168 1.00 97.00 336 ASN A CA 1
ATOM 2707 C C . ASN A 1 336 ? 4.673 -13.173 -7.621 1.00 97.00 336 ASN A C 1
ATOM 2709 O O . ASN A 1 336 ? 5.714 -12.863 -8.207 1.00 97.00 336 ASN A O 1
ATOM 2713 N N . VAL A 1 337 ? 4.328 -12.618 -6.464 1.00 96.44 337 VAL A N 1
ATOM 2714 C CA . VAL A 1 337 ? 5.142 -11.629 -5.753 1.00 96.44 337 VAL A CA 1
ATOM 2715 C C . VAL A 1 337 ? 5.353 -12.131 -4.336 1.00 96.44 337 VAL A C 1
ATOM 2717 O O . VAL A 1 337 ? 4.408 -12.603 -3.708 1.00 96.44 337 VAL A O 1
ATOM 2720 N N . ARG A 1 338 ? 6.596 -12.051 -3.852 1.00 95.44 338 ARG A N 1
ATOM 2721 C CA . ARG A 1 338 ? 6.933 -12.413 -2.479 1.00 95.44 338 ARG A CA 1
ATOM 2722 C C . ARG A 1 338 ? 7.812 -11.344 -1.850 1.00 95.44 338 ARG A C 1
ATOM 2724 O O . ARG A 1 338 ? 8.972 -11.189 -2.225 1.00 95.44 338 ARG A O 1
ATOM 2731 N N . ALA A 1 339 ? 7.246 -10.597 -0.912 1.00 97.19 339 ALA A N 1
ATOM 2732 C CA . ALA A 1 339 ? 7.967 -9.596 -0.149 1.00 97.19 339 ALA A CA 1
ATOM 2733 C C . ALA A 1 339 ? 8.952 -10.253 0.826 1.00 97.19 339 ALA A C 1
ATOM 2735 O O . ALA A 1 339 ? 8.666 -11.275 1.458 1.00 97.19 339 ALA A O 1
ATOM 2736 N N . VAL A 1 340 ? 10.106 -9.616 0.983 1.00 97.81 340 VAL A N 1
ATOM 2737 C CA . VAL A 1 340 ? 11.130 -9.989 1.953 1.00 97.81 340 VAL A CA 1
ATOM 2738 C C . VAL A 1 340 ? 11.453 -8.816 2.858 1.00 97.81 340 VAL A C 1
ATOM 2740 O O . VAL A 1 340 ? 11.155 -7.664 2.549 1.00 97.81 340 VAL A O 1
ATOM 2743 N N . ARG A 1 341 ? 12.107 -9.115 3.970 1.00 97.44 341 ARG A N 1
ATOM 2744 C CA . ARG A 1 341 ? 12.670 -8.136 4.887 1.00 97.44 341 ARG A CA 1
ATOM 2745 C C . ARG A 1 341 ? 13.962 -8.645 5.489 1.00 97.44 341 ARG A C 1
ATOM 2747 O O . ARG A 1 341 ? 14.177 -9.850 5.597 1.00 97.44 341 ARG A O 1
ATOM 2754 N N . LYS A 1 342 ? 14.766 -7.723 6.003 1.00 96.50 342 LYS A N 1
ATOM 2755 C CA . LYS A 1 342 ? 15.889 -8.053 6.885 1.00 96.50 342 LYS A CA 1
ATOM 2756 C C . LYS A 1 342 ? 15.431 -8.019 8.348 1.00 96.50 342 LYS A C 1
ATOM 2758 O O . LYS A 1 342 ? 14.431 -7.368 8.683 1.00 96.50 342 LYS A O 1
ATOM 2763 N N . ARG A 1 343 ? 16.124 -8.765 9.212 1.00 94.25 343 ARG A N 1
ATOM 2764 C CA . ARG A 1 343 ? 15.929 -8.679 10.667 1.00 94.25 343 ARG A CA 1
ATOM 2765 C C . ARG A 1 343 ? 16.200 -7.245 11.160 1.00 94.25 343 ARG A C 1
ATOM 2767 O O . ARG A 1 343 ? 17.088 -6.603 10.599 1.00 94.25 343 ARG A O 1
ATOM 2774 N N . PRO A 1 344 ? 15.429 -6.751 12.149 1.00 89.94 344 PRO A N 1
ATOM 2775 C CA . PRO A 1 344 ? 15.678 -5.459 12.790 1.00 89.94 344 PRO A CA 1
ATOM 2776 C C . PRO A 1 344 ? 17.044 -5.350 13.467 1.00 89.94 344 PRO A C 1
ATOM 2778 O O . PRO A 1 344 ? 17.555 -6.396 13.935 1.00 89.94 344 PRO A O 1
#

Solvent-accessible surface area (backbone atoms only — not comparable to full-atom values): 18679 Å² total; per-residue (Å²): 116,44,60,23,46,36,45,78,44,81,41,82,47,80,36,62,80,83,51,84,68,20,37,32,42,31,45,79,37,93,56,33,22,31,34,71,70,72,52,81,59,44,69,73,59,46,43,36,67,91,68,37,64,33,50,56,47,73,49,68,79,57,42,82,46,65,32,34,37,34,34,55,55,35,88,51,95,53,65,47,77,42,43,34,38,39,33,62,36,96,44,88,86,58,80,56,49,77,46,73,44,41,28,34,32,40,34,63,43,95,87,38,41,20,24,61,67,74,64,98,53,64,34,19,59,42,87,71,58,55,88,74,42,50,46,41,28,43,28,72,70,30,32,53,88,57,95,63,12,69,60,40,42,50,50,49,52,51,54,50,48,53,49,28,68,74,39,50,80,32,24,47,71,44,69,56,97,88,38,60,37,35,41,33,43,31,54,47,56,55,76,82,79,89,64,21,63,46,50,72,41,10,58,59,14,21,51,45,59,41,56,44,89,44,49,57,62,53,37,55,46,54,57,48,43,44,74,38,52,26,45,63,76,60,83,66,96,64,61,86,65,54,21,44,37,46,59,18,48,53,35,21,56,25,38,73,43,79,75,49,65,51,99,87,68,53,75,39,70,45,84,39,77,49,77,88,38,65,50,35,19,18,34,3,52,64,43,46,80,64,65,57,38,91,89,50,57,89,80,68,51,28,56,32,32,15,37,43,84,52,88,90,46,68,57,37,24,30,29,36,30,86,98,73,48,68,45,79,40,56,19,80,50,68,28,34,48,65,34,28,27,67,66,132

Mean predicted aligned error: 4.92 Å

Foldseek 3Di:
DAEQFKFKDKDKDAFAPPLQQWKKKFKPDPQKAKAQDDDLCVVLLAQAPVGRHHRMDIDRDHGIGIIIITGHGDQDPAKDWIKMWMDRPPCPPTHTDIDIDIYGHFCADPQQKGWIQDFPFWFFQAQDDDQLQKKKWFCPCFQHDDPRSVVSQVLLLLLLCVCCVLLVQFWDWDDDPNGTGMIMGGSNRQDFDPAQADQFCQLRLLVCVCPRSVLCQVLSVVVVCVVRVIDMPDDDPDRNNTHQSNVQQSSWHWHWDWSDADPVGDTHIGTGDDSVGSFWGFAHQVCVLRHADPVRGDDAKEFHSHQDPPPPPRQWGWIADPPPGIDIDGSRDTGIHMIMGGRD

Nearest PDB structures (foldseek):
  7ptb-assembly1_A  TM=4.481E-01  e=1.851E-03  Homo sapiens
  5fqf-assembly1_A  TM=2.504E-01  e=7.934E-03  Clostridium perfringens
  3hs0-assembly2_A  TM=3.357E-01  e=2.841E-01  Naja kaouthia
  3hs0-assembly1_F  TM=3.350E-01  e=1.146E+00  Naja kaouthia
  5w4t-assembly4_D  TM=2.892E-01  e=1.015E+00  Danio rerio